Protein AF-A0A7Y2CNE9-F1 (afdb_monomer_lite)

Secondary structure (DSSP, 8-state):
----EEEEEEETTTEEEEEEE-TT--EEEEEEEETTEEEEEEGGGTEEEEEETT-GGGGGSSS-HHHHHHHHHT-GGGG----EEEE-TTSSEEEEEETTEEEEEETTT--EEEEEETTEEEEEEEEEEETTEEEEEEEEEEETTEEEEEE-------TT--GGGG---PPTTPEEE-HHHHHHHHHHHH--

pLDDT: mean 81.14, std 10.31, range [41.06, 94.88]

Radius of gyration: 17.44 Å; chains: 1; bounding box: 52×37×49 Å

Sequence (192 aa):
SEGCSASLTYARPGNVRVRARTAAFFTVFDLVAAEESAWLDVPREELTVVGDRADPVWSDLPVSPDPMLIALLADPWGGGAVGSVQFSAGTEEVTGQGDGWTVWLDRVTGTPLRYEAGDLRITWAEWADRWDIPWPHDIEVETPSGHLRVRLGRFTLDRSLRPDVFGFDPEEGRTIFTPSEAKSWWAERSGG

Structure (mmCIF, N/CA/C/O backbone):
data_AF-A0A7Y2CNE9-F1
#
_entry.id   AF-A0A7Y2CNE9-F1
#
loop_
_atom_site.group_PDB
_atom_site.id
_atom_site.type_symbol
_atom_site.label_atom_id
_atom_site.label_alt_id
_atom_site.label_comp_id
_atom_site.label_asym_id
_atom_site.label_entity_id
_atom_site.label_seq_id
_atom_site.pdbx_PDB_ins_code
_atom_site.Cartn_x
_atom_site.Cartn_y
_atom_site.Cartn_z
_atom_site.occupancy
_atom_site.B_iso_or_equiv
_atom_site.auth_seq_id
_atom_site.auth_comp_id
_atom_site.auth_asym_id
_atom_site.auth_atom_id
_atom_site.pdbx_PDB_model_num
ATOM 1 N N . SER A 1 1 ? 8.125 -17.544 12.575 1.00 46.91 1 SER A N 1
ATOM 2 C CA . SER A 1 1 ? 7.799 -16.218 12.027 1.00 46.91 1 SER A CA 1
ATOM 3 C C . SER A 1 1 ? 6.296 -16.148 11.879 1.00 46.91 1 SER A C 1
ATOM 5 O O . SER A 1 1 ? 5.717 -17.034 11.260 1.00 46.91 1 SER A O 1
ATOM 7 N N . GLU A 1 2 ? 5.649 -15.173 12.507 1.00 56.22 2 GLU A N 1
ATOM 8 C CA . GLU A 1 2 ? 4.209 -14.964 12.338 1.00 56.22 2 GLU A CA 1
ATOM 9 C C . GLU A 1 2 ? 3.994 -14.213 11.022 1.00 56.22 2 GLU A C 1
ATOM 11 O O . GLU A 1 2 ? 4.128 -13.000 10.947 1.00 56.22 2 GLU A O 1
ATOM 16 N N . GLY A 1 3 ? 3.787 -14.965 9.943 1.00 66.50 3 GLY A N 1
ATOM 17 C CA . GLY A 1 3 ? 3.389 -14.414 8.651 1.00 66.50 3 GLY A CA 1
ATOM 18 C C . GLY A 1 3 ? 1.873 -14.484 8.485 1.00 66.50 3 GLY A C 1
ATOM 19 O O . GLY A 1 3 ? 1.226 -15.390 9.014 1.00 66.50 3 GLY A O 1
ATOM 20 N N . CYS A 1 4 ? 1.306 -13.564 7.710 1.00 78.75 4 CYS A N 1
ATOM 21 C CA . CYS A 1 4 ? -0.061 -13.673 7.211 1.00 78.75 4 CYS A CA 1
ATOM 22 C C . CYS A 1 4 ? -0.050 -13.871 5.689 1.00 78.75 4 CYS A C 1
ATOM 24 O O . CYS A 1 4 ? 0.920 -13.547 5.005 1.00 78.75 4 CYS A O 1
ATOM 26 N N . SER A 1 5 ? -1.127 -14.444 5.159 1.00 83.50 5 SER A N 1
ATOM 27 C CA . SER A 1 5 ? -1.393 -14.460 3.719 1.00 83.50 5 SER A CA 1
ATOM 28 C C . SER A 1 5 ? -2.248 -13.251 3.368 1.00 83.50 5 SER A C 1
ATOM 30 O O . SER A 1 5 ? -3.173 -12.941 4.110 1.00 83.50 5 SER A O 1
ATOM 32 N N . ALA A 1 6 ? -1.984 -12.579 2.253 1.00 82.38 6 ALA A N 1
ATOM 33 C CA . ALA A 1 6 ? -2.805 -11.458 1.813 1.00 82.38 6 ALA A CA 1
ATOM 34 C C . ALA A 1 6 ? -3.275 -11.654 0.373 1.00 82.38 6 ALA A C 1
ATOM 36 O O . ALA A 1 6 ? -2.554 -12.205 -0.460 1.00 82.38 6 ALA A O 1
ATOM 37 N N . SER A 1 7 ? -4.491 -11.199 0.083 1.00 85.06 7 SER A N 1
ATOM 38 C CA . SER A 1 7 ? -4.967 -11.006 -1.284 1.00 85.06 7 SER A CA 1
ATOM 39 C C . SER A 1 7 ? -5.007 -9.519 -1.593 1.00 85.06 7 SER A C 1
ATOM 41 O O . SER A 1 7 ? -5.605 -8.759 -0.829 1.00 85.06 7 SER A O 1
ATOM 43 N N . LEU A 1 8 ? -4.425 -9.137 -2.725 1.00 83.06 8 LEU A N 1
ATOM 44 C CA . LEU A 1 8 ? -4.526 -7.796 -3.278 1.00 83.06 8 LEU A CA 1
ATOM 45 C C . LEU A 1 8 ? -5.435 -7.811 -4.503 1.00 83.06 8 LEU A C 1
ATOM 47 O O . LEU A 1 8 ? -5.281 -8.649 -5.389 1.00 83.06 8 LEU A O 1
ATOM 51 N N . THR A 1 9 ? -6.371 -6.872 -4.543 1.00 85.62 9 THR A N 1
ATOM 52 C CA . THR A 1 9 ? -7.189 -6.576 -5.720 1.00 85.62 9 THR A CA 1
ATOM 53 C C . THR A 1 9 ? -6.968 -5.124 -6.103 1.00 85.62 9 THR A C 1
ATOM 55 O O . THR A 1 9 ? -6.973 -4.258 -5.234 1.00 85.62 9 THR A O 1
ATOM 58 N N . TYR A 1 10 ? -6.778 -4.857 -7.392 1.00 80.19 10 TYR A N 1
ATOM 59 C CA . TYR A 1 10 ? -6.530 -3.515 -7.907 1.00 80.19 10 TYR A CA 1
ATOM 60 C C . TYR A 1 10 ? -7.359 -3.259 -9.163 1.00 80.19 10 TYR A C 1
ATOM 62 O O . TYR A 1 10 ? -7.432 -4.117 -10.045 1.00 80.19 10 TYR A O 1
ATOM 70 N N . ALA A 1 11 ? -7.953 -2.071 -9.252 1.00 80.25 11 ALA A N 1
ATOM 71 C CA . ALA A 1 11 ? -8.649 -1.589 -10.433 1.00 80.25 11 ALA A CA 1
ATOM 72 C C . ALA A 1 11 ? -8.298 -0.119 -10.698 1.00 80.25 11 ALA A C 1
ATOM 74 O O . ALA A 1 11 ? -8.321 0.725 -9.804 1.00 80.25 11 ALA A O 1
ATOM 75 N N . ARG A 1 12 ? -7.981 0.201 -11.956 1.00 74.38 12 ARG A N 1
ATOM 76 C CA . ARG A 1 12 ? -7.701 1.582 -12.367 1.00 74.38 12 ARG A CA 1
ATOM 77 C C . ARG A 1 12 ? -8.993 2.416 -12.476 1.00 74.38 12 ARG A C 1
ATOM 79 O O . ARG A 1 12 ? -10.000 1.859 -12.914 1.00 74.38 12 ARG A O 1
ATOM 86 N N . PRO A 1 13 ? -8.933 3.736 -12.205 1.00 69.62 13 PRO A N 1
ATOM 87 C CA . PRO A 1 13 ? -7.832 4.438 -11.541 1.00 69.62 13 PRO A CA 1
ATOM 88 C C . PRO A 1 13 ? -7.912 4.271 -10.012 1.00 69.62 13 PRO A C 1
ATOM 90 O O . PRO A 1 13 ? -8.955 4.481 -9.412 1.00 69.62 13 PRO A O 1
ATOM 93 N N . GLY A 1 14 ? -6.798 3.899 -9.376 1.00 71.75 14 GLY A N 1
ATOM 94 C CA . GLY A 1 14 ? -6.598 4.131 -7.939 1.00 71.75 14 GLY A CA 1
ATOM 95 C C . GLY A 1 14 ? -7.419 3.315 -6.931 1.00 71.75 14 GLY A C 1
ATOM 96 O O . GLY A 1 14 ? -7.295 3.614 -5.748 1.00 71.75 14 GLY A O 1
ATOM 97 N N . ASN A 1 15 ? -8.192 2.302 -7.336 1.00 80.56 15 ASN A N 1
ATOM 98 C CA . ASN A 1 15 ? -8.930 1.444 -6.404 1.00 80.56 15 ASN A CA 1
ATOM 99 C C . ASN A 1 15 ? -8.087 0.236 -5.992 1.00 80.56 15 ASN A C 1
ATOM 101 O O . ASN A 1 15 ? -7.647 -0.543 -6.842 1.00 80.56 15 ASN A O 1
ATOM 105 N N . VAL A 1 16 ? -7.888 0.044 -4.692 1.00 84.06 16 VAL A N 1
ATOM 106 C CA . VAL A 1 16 ? -7.163 -1.100 -4.132 1.00 84.06 16 VAL A CA 1
ATOM 107 C C . VAL A 1 16 ? -7.909 -1.695 -2.957 1.00 84.06 16 VAL A C 1
ATOM 109 O O . VAL A 1 16 ? -8.553 -0.996 -2.181 1.00 84.06 16 VAL A O 1
ATOM 112 N N . ARG A 1 17 ? -7.782 -3.009 -2.817 1.00 88.69 17 ARG A N 1
ATOM 113 C CA . ARG A 1 17 ? -8.173 -3.748 -1.630 1.00 88.69 17 ARG A CA 1
ATOM 114 C C . ARG A 1 17 ? -7.062 -4.698 -1.237 1.00 88.69 17 ARG A C 1
ATOM 116 O O . ARG A 1 17 ? -6.644 -5.521 -2.052 1.00 88.69 17 ARG A O 1
ATOM 123 N N . VAL A 1 18 ? -6.628 -4.623 0.011 1.00 86.81 18 VAL A N 1
ATOM 124 C CA . VAL A 1 18 ? -5.702 -5.566 0.625 1.00 86.81 18 VAL A CA 1
ATOM 125 C C . VAL A 1 18 ? -6.410 -6.248 1.776 1.00 86.81 18 VAL A C 1
ATOM 127 O O . VAL A 1 18 ? -6.735 -5.626 2.780 1.00 86.81 18 VAL A O 1
ATOM 130 N N . ARG A 1 19 ? -6.592 -7.559 1.655 1.00 88.88 19 ARG A N 1
ATOM 131 C CA . ARG A 1 19 ? -7.177 -8.374 2.715 1.00 88.88 19 ARG A CA 1
ATOM 132 C C . ARG A 1 19 ? -6.144 -9.356 3.231 1.00 88.88 19 ARG A C 1
ATOM 134 O O . ARG A 1 19 ? -5.781 -10.294 2.518 1.00 88.88 19 ARG A O 1
ATOM 141 N N . ALA A 1 20 ? -5.698 -9.153 4.465 1.00 85.81 20 ALA A N 1
ATOM 142 C CA . ALA A 1 20 ? -4.765 -10.038 5.146 1.00 85.81 20 ALA A CA 1
ATOM 143 C C . ALA A 1 20 ? -5.510 -11.071 5.994 1.00 85.81 20 ALA A C 1
ATOM 145 O O . ALA A 1 20 ? -6.505 -10.771 6.652 1.00 85.81 20 ALA A O 1
ATOM 146 N N . ARG A 1 21 ? -5.018 -12.307 5.993 1.00 85.75 21 ARG A N 1
ATOM 147 C CA . ARG A 1 21 ? -5.587 -13.455 6.695 1.00 85.75 21 ARG A CA 1
ATOM 148 C C . ARG A 1 21 ? -4.500 -14.276 7.372 1.00 85.75 21 ARG A C 1
ATOM 150 O O . ARG A 1 21 ? -3.435 -14.521 6.803 1.00 85.75 21 ARG A O 1
ATOM 157 N N . THR A 1 22 ? -4.800 -14.764 8.568 1.00 82.69 22 THR A N 1
ATOM 158 C CA . THR A 1 22 ? -3.976 -15.762 9.262 1.00 82.69 22 THR A CA 1
ATOM 159 C C . THR A 1 22 ? -3.966 -17.098 8.505 1.00 82.69 22 THR A C 1
ATOM 161 O O . THR A 1 22 ? -4.793 -17.333 7.622 1.00 82.69 22 THR A O 1
ATOM 164 N N . ALA A 1 23 ? -3.077 -18.018 8.892 1.00 75.56 23 ALA A N 1
ATOM 165 C CA . ALA A 1 23 ? -3.075 -19.389 8.369 1.00 75.56 23 ALA A CA 1
ATOM 166 C C . ALA A 1 23 ? -4.391 -20.148 8.643 1.00 75.56 23 ALA A C 1
ATOM 168 O O . ALA A 1 23 ? -4.747 -21.053 7.896 1.00 75.56 23 ALA A O 1
ATOM 169 N N . ALA A 1 24 ? -5.129 -19.754 9.686 1.00 77.88 24 ALA A N 1
ATOM 170 C CA . ALA A 1 24 ? -6.454 -20.277 10.012 1.00 77.88 24 ALA A CA 1
ATOM 171 C C . ALA A 1 24 ? -7.595 -19.509 9.307 1.00 77.88 24 ALA A C 1
ATOM 173 O O . ALA A 1 24 ? -8.752 -19.638 9.689 1.00 77.88 24 ALA A O 1
ATOM 174 N N . PHE A 1 25 ? -7.275 -18.711 8.282 1.00 74.31 25 PHE A N 1
ATOM 175 C CA . PHE A 1 25 ? -8.205 -17.942 7.446 1.00 74.31 25 PHE A CA 1
ATOM 176 C C . PHE A 1 25 ? -8.961 -16.796 8.133 1.00 74.31 25 PHE A C 1
ATOM 178 O O . PHE A 1 25 ? -9.756 -16.130 7.473 1.00 74.31 25 PHE A O 1
ATOM 185 N N . PHE A 1 26 ? -8.680 -16.494 9.404 1.00 79.56 26 PHE A N 1
ATOM 186 C CA . PHE A 1 26 ? -9.219 -15.295 10.055 1.00 79.56 26 PHE A CA 1
ATOM 187 C C . PHE A 1 26 ? -8.649 -14.033 9.415 1.00 79.56 26 PHE A C 1
ATOM 189 O O . PHE A 1 26 ? -7.426 -13.922 9.292 1.00 79.56 26 PHE A O 1
ATOM 196 N N . THR A 1 27 ? -9.520 -13.096 9.036 1.00 81.25 27 THR A N 1
ATOM 197 C CA . THR A 1 27 ? -9.119 -11.771 8.554 1.00 81.25 27 THR A CA 1
ATOM 198 C C . THR A 1 27 ? -8.390 -11.028 9.670 1.00 81.25 27 THR A C 1
ATOM 200 O O . THR A 1 27 ? -8.921 -10.860 10.764 1.00 81.25 27 THR A O 1
ATOM 203 N N . VAL A 1 28 ? -7.154 -10.623 9.389 1.00 84.31 28 VAL A N 1
ATOM 204 C CA . VAL A 1 28 ? -6.339 -9.787 10.279 1.00 84.31 28 VAL A CA 1
ATOM 205 C C . VAL A 1 28 ? -6.729 -8.330 10.080 1.00 84.31 28 VAL A C 1
ATOM 207 O O . VAL A 1 28 ? -7.010 -7.634 11.049 1.00 84.31 28 VAL A O 1
ATOM 210 N N . PHE A 1 29 ? -6.786 -7.907 8.817 1.00 87.25 29 PHE A N 1
ATOM 211 C CA . PHE A 1 29 ? -7.303 -6.611 8.412 1.00 87.25 29 PHE A CA 1
ATOM 212 C C . PHE A 1 29 ? -7.839 -6.659 6.977 1.00 87.25 29 PHE A C 1
ATOM 214 O O . PHE A 1 29 ? -7.463 -7.532 6.181 1.00 87.25 29 PHE A O 1
ATOM 221 N N . ASP A 1 30 ? -8.688 -5.694 6.651 1.00 89.81 30 ASP A N 1
ATOM 222 C CA . ASP A 1 30 ? -9.172 -5.419 5.303 1.00 89.81 30 ASP A CA 1
ATOM 223 C C . ASP A 1 30 ? -9.029 -3.919 5.040 1.00 89.81 30 ASP A C 1
ATOM 225 O O . ASP A 1 30 ? -9.697 -3.104 5.667 1.00 89.81 30 ASP A O 1
ATOM 229 N N . LEU A 1 31 ? -8.088 -3.567 4.171 1.00 89.25 31 LEU A N 1
ATOM 230 C CA . LEU A 1 31 ? -7.799 -2.198 3.774 1.00 89.25 31 LEU A CA 1
ATOM 231 C C . LEU A 1 31 ? -8.353 -1.976 2.377 1.00 89.25 31 LEU A C 1
ATOM 233 O O . LEU A 1 31 ? -7.990 -2.698 1.449 1.00 89.25 31 LEU A O 1
ATOM 237 N N . VAL A 1 32 ? -9.163 -0.946 2.203 1.00 89.81 32 VAL A N 1
ATOM 238 C CA . VAL A 1 32 ? -9.621 -0.493 0.894 1.00 89.81 32 VAL A CA 1
ATOM 239 C C . VAL A 1 32 ? -9.289 0.977 0.746 1.00 89.81 32 VAL A C 1
ATOM 241 O O . VAL A 1 32 ? -9.549 1.766 1.646 1.00 89.81 32 VAL A O 1
ATOM 244 N N . ALA A 1 33 ? -8.746 1.345 -0.407 1.00 86.19 33 ALA A N 1
ATOM 245 C CA . ALA A 1 33 ? -8.659 2.735 -0.825 1.00 86.19 33 ALA A CA 1
ATOM 246 C C . ALA A 1 33 ? -9.335 2.867 -2.189 1.00 86.19 33 ALA A C 1
ATOM 248 O O . ALA A 1 33 ? -9.011 2.128 -3.120 1.00 86.19 33 ALA A O 1
ATOM 249 N N . ALA A 1 34 ? -10.300 3.775 -2.277 1.00 84.31 34 ALA A N 1
ATOM 250 C CA . ALA A 1 34 ? -11.121 4.020 -3.447 1.00 84.31 34 ALA A CA 1
ATOM 251 C C . ALA A 1 34 ? -11.259 5.526 -3.672 1.00 84.31 34 ALA A C 1
ATOM 253 O O . ALA A 1 34 ? -11.814 6.210 -2.817 1.00 84.31 34 ALA A O 1
ATOM 254 N N . GLU A 1 35 ? -10.750 6.011 -4.809 1.00 80.69 35 GLU A N 1
ATOM 255 C CA . GLU A 1 35 ? -10.668 7.429 -5.210 1.00 80.69 35 GLU A CA 1
ATOM 256 C C . GLU A 1 35 ? -10.360 8.384 -4.038 1.00 80.69 35 GLU A C 1
ATOM 258 O O . GLU A 1 35 ? -9.192 8.545 -3.690 1.00 80.69 35 GLU A O 1
ATOM 263 N N . GLU A 1 36 ? -11.387 8.951 -3.405 1.00 84.12 36 GLU A N 1
ATOM 264 C CA . GLU A 1 36 ? -11.292 9.966 -2.341 1.00 84.12 36 GLU A CA 1
ATOM 265 C C . GLU A 1 36 ? -11.358 9.396 -0.912 1.00 84.12 36 GLU A C 1
ATOM 267 O O . GLU A 1 36 ? -11.268 10.121 0.074 1.00 84.12 36 GLU A O 1
ATOM 272 N N . SER A 1 37 ? -11.565 8.091 -0.760 1.00 88.56 37 SER A N 1
ATOM 273 C CA . SER A 1 37 ? -11.846 7.463 0.531 1.00 88.56 37 SER A CA 1
ATOM 274 C C . SER A 1 37 ? -10.949 6.267 0.795 1.00 88.56 37 SER A C 1
ATOM 276 O O . SER A 1 37 ? -10.572 5.526 -0.114 1.00 88.56 37 SER A O 1
ATOM 278 N N . ALA A 1 38 ? -10.631 6.055 2.063 1.00 90.06 38 ALA A N 1
ATOM 279 C CA . ALA A 1 38 ? -9.996 4.840 2.525 1.00 90.06 38 ALA A CA 1
ATOM 280 C C . ALA A 1 38 ? -10.700 4.324 3.775 1.00 90.06 38 ALA A C 1
ATOM 282 O O . ALA A 1 38 ? -11.219 5.089 4.594 1.00 90.06 38 ALA A O 1
ATOM 283 N N . TRP A 1 39 ? -10.710 3.006 3.920 1.00 91.94 39 TRP A N 1
ATOM 284 C CA . TRP A 1 39 ? -11.136 2.366 5.145 1.00 91.94 39 TRP A CA 1
ATOM 285 C C . TRP A 1 39 ? -10.260 1.169 5.486 1.00 91.94 39 TRP A C 1
ATOM 287 O O . TRP A 1 39 ? -9.785 0.450 4.608 1.00 91.94 39 TRP A O 1
ATOM 297 N N . LEU A 1 40 ? -10.053 0.968 6.782 1.00 90.94 40 LEU A N 1
ATOM 298 C CA . LEU A 1 40 ? -9.281 -0.120 7.361 1.00 90.94 40 LEU A CA 1
ATOM 299 C C . LEU A 1 40 ? -10.139 -0.798 8.423 1.00 90.94 40 LEU A C 1
ATOM 301 O O . LEU A 1 40 ? -10.377 -0.232 9.486 1.00 90.94 40 LEU A O 1
ATOM 305 N N . ASP A 1 41 ? -10.585 -2.013 8.147 1.00 91.25 41 ASP A N 1
ATOM 306 C CA . ASP A 1 41 ? -11.255 -2.846 9.137 1.00 91.25 41 ASP A CA 1
ATOM 307 C C . ASP A 1 41 ? -10.242 -3.749 9.839 1.00 91.25 41 ASP A C 1
ATOM 309 O O . ASP A 1 41 ? -9.423 -4.403 9.185 1.00 91.25 41 ASP A O 1
ATOM 313 N N . VAL A 1 42 ? -10.303 -3.793 11.171 1.00 89.44 42 VAL A N 1
ATOM 314 C CA . VAL A 1 42 ? -9.447 -4.640 12.010 1.00 89.44 42 VAL A CA 1
ATOM 315 C C . VAL A 1 42 ? -10.350 -5.515 12.881 1.00 89.44 42 VAL A C 1
ATOM 317 O O . VAL A 1 42 ? -10.623 -5.178 14.039 1.00 89.44 42 VAL A O 1
ATOM 320 N N . PRO A 1 43 ? -10.816 -6.670 12.359 1.00 88.00 43 PRO A N 1
ATOM 321 C CA . PRO A 1 43 ? -11.858 -7.463 13.002 1.00 88.00 43 PRO A CA 1
ATOM 322 C C . PRO A 1 43 ? -11.573 -7.854 14.450 1.00 88.00 43 PRO A C 1
ATOM 324 O O . PRO A 1 43 ? -12.482 -7.904 15.277 1.00 88.00 43 PRO A O 1
ATOM 327 N N . ARG A 1 44 ? -10.306 -8.142 14.759 1.00 85.81 44 ARG A N 1
ATOM 328 C CA . ARG A 1 44 ? -9.869 -8.573 16.091 1.00 85.81 44 ARG A CA 1
ATOM 329 C C . ARG A 1 44 ? -9.997 -7.476 17.149 1.00 85.81 44 ARG A C 1
ATOM 331 O O . ARG A 1 44 ? -10.175 -7.796 18.317 1.00 85.81 44 ARG A O 1
ATOM 338 N N . GLU A 1 45 ? -9.899 -6.218 16.737 1.00 88.06 45 GLU A N 1
ATOM 339 C CA . GLU A 1 45 ? -9.967 -5.059 17.628 1.00 88.06 45 GLU A CA 1
ATOM 340 C C . GLU A 1 45 ? -11.363 -4.423 17.655 1.00 88.06 45 GLU A C 1
ATOM 342 O O . GLU A 1 45 ? -11.552 -3.392 18.293 1.00 88.06 45 GLU A O 1
ATOM 347 N N . GLU A 1 46 ? -12.340 -5.024 16.964 1.00 90.75 46 GLU A N 1
ATOM 348 C CA . GLU A 1 46 ? -13.718 -4.521 16.897 1.00 90.75 46 GLU A CA 1
ATOM 349 C C . GLU A 1 46 ? -13.833 -3.081 16.376 1.00 90.75 46 GLU A C 1
ATOM 351 O O . GLU A 1 46 ? -14.783 -2.366 16.696 1.00 90.75 46 GLU A O 1
ATOM 356 N N . LEU A 1 47 ? -12.890 -2.677 15.517 1.00 91.94 47 LEU A N 1
ATOM 357 C CA . LEU A 1 47 ? -12.820 -1.322 14.982 1.00 91.94 47 LEU A CA 1
ATOM 358 C C . LEU A 1 47 ? -12.697 -1.277 13.464 1.00 91.94 47 LEU A C 1
ATOM 360 O O . LEU A 1 47 ? -12.108 -2.154 12.830 1.00 91.94 47 LEU A O 1
ATOM 364 N N . THR A 1 48 ? -13.186 -0.169 12.925 1.00 93.56 48 THR A N 1
ATOM 365 C CA . THR A 1 48 ? -13.053 0.219 11.531 1.00 93.56 48 THR A CA 1
ATOM 366 C C . THR A 1 48 ? -12.608 1.678 11.480 1.00 93.56 48 THR A C 1
ATOM 368 O O . THR A 1 48 ? -13.229 2.545 12.089 1.00 93.56 48 THR A O 1
ATOM 371 N N . VAL A 1 49 ? -11.544 1.968 10.741 1.00 92.75 49 VAL A N 1
ATOM 372 C CA . VAL A 1 49 ? -11.088 3.334 10.470 1.00 92.75 49 VAL A CA 1
ATOM 373 C C . VAL A 1 49 ? -11.626 3.758 9.114 1.00 92.75 49 VAL A C 1
ATOM 375 O O . VAL A 1 49 ? -11.474 3.009 8.154 1.00 92.75 49 VAL A O 1
ATOM 378 N N . VAL A 1 50 ? -12.238 4.935 9.016 1.00 93.50 50 VAL A N 1
ATOM 379 C CA . VAL A 1 50 ? -12.762 5.490 7.760 1.00 93.50 50 VAL A CA 1
ATOM 380 C C . VAL A 1 50 ? -12.334 6.945 7.648 1.00 93.50 50 VAL A C 1
ATOM 382 O O . VAL A 1 50 ? -12.485 7.713 8.597 1.00 93.50 50 VAL A O 1
ATOM 385 N N . GLY A 1 51 ? -11.821 7.343 6.488 1.00 92.12 51 GLY A N 1
ATOM 386 C CA . GLY A 1 51 ? -11.384 8.715 6.269 1.00 92.12 51 GLY A CA 1
ATOM 387 C C . GLY A 1 51 ? -11.162 9.059 4.806 1.00 92.12 51 GLY A C 1
ATOM 388 O O . GLY A 1 51 ? -11.275 8.209 3.919 1.00 92.12 51 GLY A O 1
ATOM 389 N N . ASP A 1 52 ? -10.833 10.327 4.581 1.00 89.88 52 ASP A N 1
ATOM 390 C CA . ASP A 1 52 ? -10.288 10.794 3.310 1.00 89.88 52 ASP A CA 1
ATOM 391 C C . ASP A 1 52 ? -8.984 10.040 3.037 1.00 89.88 52 ASP A C 1
ATOM 393 O O . ASP A 1 52 ? -8.156 9.875 3.939 1.00 89.88 52 ASP A O 1
ATOM 397 N N . ARG A 1 53 ? -8.808 9.542 1.814 1.00 83.75 53 ARG A N 1
ATOM 398 C CA . ARG A 1 53 ? -7.582 8.840 1.430 1.00 83.75 53 ARG A CA 1
ATOM 399 C C . ARG A 1 53 ? -6.347 9.738 1.560 1.00 83.75 53 ARG A C 1
ATOM 401 O O . ARG A 1 53 ? -5.290 9.245 1.936 1.00 83.75 53 ARG A O 1
ATOM 408 N N . ALA A 1 54 ? -6.481 11.026 1.257 1.00 82.50 54 ALA A N 1
ATOM 409 C CA . ALA A 1 54 ? -5.398 11.999 1.301 1.00 82.50 54 ALA A CA 1
ATOM 410 C C . ALA A 1 54 ? -5.059 12.472 2.726 1.00 82.50 54 ALA A C 1
ATOM 412 O O . ALA A 1 54 ? -4.171 13.311 2.889 1.00 82.50 54 ALA A O 1
ATOM 413 N N . ASP A 1 55 ? -5.747 11.969 3.761 1.00 86.00 55 ASP A N 1
ATOM 414 C CA . ASP A 1 55 ? -5.432 12.303 5.149 1.00 86.00 55 ASP A CA 1
ATOM 415 C C . ASP A 1 55 ? -4.009 11.814 5.501 1.00 86.00 55 ASP A C 1
ATOM 417 O O . ASP A 1 55 ? -3.753 10.605 5.519 1.00 86.00 55 ASP A O 1
ATOM 421 N N . PRO A 1 56 ? -3.060 12.716 5.817 1.00 81.19 56 PRO A N 1
ATOM 422 C CA . PRO A 1 56 ? -1.685 12.324 6.111 1.00 81.19 56 PRO A CA 1
ATOM 423 C C . PRO A 1 56 ? -1.581 11.414 7.341 1.00 81.19 56 PRO A C 1
ATOM 425 O O . PRO A 1 56 ? -0.600 10.693 7.481 1.00 81.19 56 PRO A O 1
ATOM 428 N N . VAL A 1 57 ? -2.585 11.386 8.223 1.00 86.06 57 VAL A N 1
ATOM 429 C CA . VAL A 1 57 ? -2.576 10.535 9.419 1.00 86.06 57 VAL A CA 1
ATOM 430 C C . VAL A 1 57 ? -2.575 9.043 9.068 1.00 86.06 57 VAL A C 1
ATOM 432 O O . VAL A 1 57 ? -2.118 8.232 9.874 1.00 86.06 57 VAL A O 1
ATOM 435 N N . TRP A 1 58 ? -2.987 8.657 7.856 1.00 83.06 58 TRP A N 1
ATOM 436 C CA . TRP A 1 58 ? -2.862 7.275 7.387 1.00 83.06 58 TRP A CA 1
ATOM 437 C C . TRP A 1 58 ? -1.425 6.744 7.447 1.00 83.06 58 TRP A C 1
ATOM 439 O O . TRP A 1 58 ? -1.250 5.538 7.619 1.00 83.06 58 TRP A O 1
ATOM 449 N N . SER A 1 59 ? -0.395 7.588 7.305 1.00 77.19 59 SER A N 1
ATOM 450 C CA . SER A 1 59 ? 1.009 7.150 7.408 1.00 77.19 59 SER A CA 1
ATOM 451 C C . SER A 1 59 ? 1.431 6.798 8.834 1.00 77.19 59 SER A C 1
ATOM 453 O O . SER A 1 59 ? 2.404 6.072 9.024 1.00 77.19 59 SER A O 1
ATOM 455 N N . ASP A 1 60 ? 0.696 7.296 9.828 1.00 79.62 60 ASP A N 1
ATOM 456 C CA . ASP A 1 60 ? 0.960 7.048 11.245 1.00 79.62 60 ASP A CA 1
ATOM 457 C C . ASP A 1 60 ? 0.266 5.776 11.755 1.00 79.62 60 ASP A C 1
ATOM 459 O O . ASP A 1 60 ? 0.519 5.340 12.880 1.00 79.62 60 ASP A O 1
ATOM 463 N N . LEU A 1 61 ? -0.625 5.183 10.953 1.00 80.25 61 LEU A N 1
ATOM 464 C CA . LEU A 1 61 ? -1.312 3.946 11.305 1.00 80.25 61 LEU A CA 1
ATOM 465 C C . LEU A 1 61 ? -0.424 2.722 11.007 1.00 80.25 61 LEU A C 1
ATOM 467 O O . LEU A 1 61 ? 0.404 2.762 10.096 1.00 80.25 61 LEU A O 1
ATOM 471 N N . PRO A 1 62 ? -0.614 1.589 11.715 1.00 72.06 62 PRO A N 1
ATOM 472 C CA . PRO A 1 62 ? 0.162 0.367 11.470 1.00 72.06 62 PRO A CA 1
ATOM 473 C C . PRO A 1 62 ? 0.028 -0.194 10.045 1.00 72.06 62 PRO A C 1
ATOM 475 O O . PRO A 1 62 ? 0.894 -0.934 9.583 1.00 72.06 62 PRO A O 1
ATOM 478 N N . VAL A 1 63 ? -1.070 0.133 9.358 1.00 70.31 63 VAL A N 1
ATOM 479 C CA . VAL A 1 63 ? -1.341 -0.251 7.971 1.00 70.31 63 VAL A CA 1
ATOM 480 C C . VAL A 1 63 ? -1.777 0.999 7.210 1.00 70.31 63 VAL A C 1
ATOM 482 O O . VAL A 1 63 ? -2.819 1.574 7.520 1.00 70.31 63 VAL A O 1
ATOM 485 N N . SER A 1 64 ? -0.984 1.405 6.216 1.00 69.69 64 SER A N 1
ATOM 486 C CA . SER A 1 64 ? -1.206 2.620 5.424 1.00 69.69 64 SER A CA 1
ATOM 487 C C . SER A 1 64 ? -1.448 2.288 3.940 1.00 69.69 64 SER A C 1
ATOM 489 O O . SER A 1 64 ? -0.668 1.524 3.364 1.00 69.69 64 SER A O 1
ATOM 491 N N . PRO A 1 65 ? -2.496 2.835 3.294 1.00 67.56 65 PRO A N 1
ATOM 492 C CA . PRO A 1 65 ? -2.865 2.504 1.917 1.00 67.56 65 PRO A CA 1
ATOM 493 C C . PRO A 1 65 ? -1.840 2.943 0.872 1.00 67.56 65 PRO A C 1
ATOM 495 O O . PRO A 1 65 ? -1.551 2.168 -0.039 1.00 67.56 65 PRO A O 1
ATOM 498 N N . ASP A 1 66 ? -1.258 4.136 0.991 1.00 69.38 66 ASP A N 1
ATOM 499 C CA . ASP A 1 66 ? -0.383 4.680 -0.055 1.00 69.38 66 ASP A CA 1
ATOM 500 C C . ASP A 1 66 ? 0.986 3.979 -0.146 1.00 69.38 66 ASP A C 1
ATOM 502 O O . ASP A 1 66 ? 1.360 3.580 -1.253 1.00 69.38 66 ASP A O 1
ATOM 506 N N . PRO A 1 67 ? 1.714 3.699 0.957 1.00 71.50 67 PRO A N 1
ATOM 507 C CA . PRO A 1 67 ? 2.913 2.863 0.902 1.00 71.50 67 PRO A CA 1
ATOM 508 C C . PRO A 1 67 ? 2.631 1.478 0.317 1.00 71.50 67 PRO A C 1
ATOM 510 O O . PRO A 1 67 ? 3.417 0.978 -0.485 1.00 71.50 67 PRO A O 1
ATOM 513 N N . MET A 1 68 ? 1.488 0.872 0.665 1.00 71.06 68 MET A N 1
ATOM 514 C CA . MET A 1 68 ? 1.081 -0.416 0.101 1.00 71.06 68 MET A CA 1
ATOM 515 C C . MET A 1 68 ? 0.767 -0.315 -1.393 1.00 71.06 68 MET A C 1
ATOM 517 O O . MET A 1 68 ? 1.120 -1.217 -2.142 1.00 71.06 68 MET A O 1
ATOM 521 N N . LEU A 1 69 ? 0.150 0.770 -1.853 1.00 70.00 69 LEU A N 1
ATOM 522 C CA . LEU A 1 69 ? -0.123 1.005 -3.269 1.00 70.00 69 LEU A CA 1
ATOM 523 C C . LEU A 1 69 ? 1.150 1.179 -4.087 1.00 70.00 69 LEU A C 1
ATOM 525 O O . LEU A 1 69 ? 1.310 0.494 -5.096 1.00 70.00 69 LEU A O 1
ATOM 529 N N . ILE A 1 70 ? 2.059 2.047 -3.637 1.00 68.00 70 ILE A N 1
ATOM 530 C CA . ILE A 1 70 ? 3.348 2.268 -4.303 1.00 68.00 70 ILE A CA 1
ATOM 531 C C . ILE A 1 70 ? 4.104 0.939 -4.367 1.00 68.00 70 ILE A C 1
ATOM 533 O O . ILE A 1 70 ? 4.508 0.505 -5.447 1.00 68.00 70 ILE A O 1
ATOM 537 N N . ALA A 1 71 ? 4.212 0.247 -3.228 1.00 71.69 71 ALA A N 1
ATOM 538 C CA . ALA A 1 71 ? 4.879 -1.042 -3.116 1.00 71.69 71 ALA A CA 1
ATOM 539 C C . ALA A 1 71 ? 4.273 -2.099 -4.046 1.00 71.69 71 ALA A C 1
ATOM 541 O O . ALA A 1 71 ? 4.988 -2.736 -4.815 1.00 71.69 71 ALA A O 1
ATOM 542 N N . LEU A 1 72 ? 2.958 -2.295 -4.008 1.00 70.50 72 LEU A N 1
ATOM 543 C CA . LEU A 1 72 ? 2.322 -3.452 -4.636 1.00 70.50 72 LEU A CA 1
ATOM 544 C C . LEU A 1 72 ? 2.027 -3.259 -6.121 1.00 70.50 72 LEU A C 1
ATOM 546 O O . LEU A 1 72 ? 1.951 -4.246 -6.851 1.00 70.50 72 LEU A O 1
ATOM 550 N N . LEU A 1 73 ? 1.868 -2.017 -6.577 1.00 69.06 73 LEU A N 1
ATOM 551 C CA . LEU A 1 73 ? 1.749 -1.718 -8.003 1.00 69.06 73 LEU A CA 1
ATOM 552 C C . LEU A 1 73 ? 3.107 -1.585 -8.682 1.00 69.06 73 LEU A C 1
ATOM 554 O O . LEU A 1 73 ? 3.151 -1.546 -9.910 1.00 69.06 73 LEU A O 1
ATOM 558 N N . ALA A 1 74 ? 4.180 -1.485 -7.888 1.00 64.38 74 ALA A N 1
ATOM 559 C CA . ALA A 1 74 ? 5.495 -1.064 -8.351 1.00 64.38 74 ALA A CA 1
ATOM 560 C C . ALA A 1 74 ? 5.394 0.152 -9.288 1.00 64.38 74 ALA A C 1
ATOM 562 O O . ALA A 1 74 ? 6.087 0.257 -10.299 1.00 64.38 74 ALA A O 1
ATOM 563 N N . ASP A 1 75 ? 4.462 1.046 -8.956 1.00 68.25 75 ASP A N 1
ATOM 564 C CA . ASP A 1 75 ? 4.187 2.269 -9.686 1.00 68.25 75 ASP A CA 1
ATOM 565 C C . ASP A 1 75 ? 4.701 3.420 -8.821 1.00 68.25 75 ASP A C 1
ATOM 567 O O . ASP A 1 75 ? 3.948 3.973 -8.012 1.00 68.25 75 ASP A O 1
ATOM 571 N N . PRO A 1 76 ? 5.999 3.758 -8.925 1.00 55.41 76 PRO A N 1
ATOM 572 C CA . PRO A 1 76 ? 6.598 4.815 -8.114 1.00 55.41 76 PRO A CA 1
ATOM 573 C C . PRO A 1 76 ? 5.966 6.184 -8.396 1.00 55.41 76 PRO A C 1
ATOM 575 O O . PRO A 1 76 ? 6.102 7.104 -7.595 1.00 55.41 76 PRO A O 1
ATOM 578 N N . TRP A 1 77 ? 5.240 6.312 -9.511 1.00 58.62 77 TRP A N 1
ATOM 579 C CA . TRP A 1 77 ? 4.523 7.517 -9.920 1.00 58.62 77 TRP A CA 1
ATOM 580 C C . TRP A 1 77 ? 3.126 7.615 -9.310 1.00 58.62 77 TRP A C 1
ATOM 582 O O . TRP A 1 77 ? 2.504 8.675 -9.373 1.00 58.62 77 TRP A O 1
ATOM 592 N N . GLY A 1 78 ? 2.645 6.552 -8.657 1.00 54.44 78 GLY A N 1
ATOM 593 C CA . GLY A 1 78 ? 1.431 6.595 -7.844 1.00 54.44 78 GLY A CA 1
ATOM 594 C C . GLY A 1 78 ? 1.498 7.627 -6.709 1.00 54.44 78 GLY A C 1
ATOM 595 O O . GLY A 1 78 ? 0.451 8.026 -6.210 1.00 54.44 78 GLY A O 1
ATOM 596 N N . GLY A 1 79 ? 2.705 8.085 -6.343 1.00 51.44 79 GLY A N 1
ATOM 597 C CA . GLY A 1 79 ? 2.952 9.151 -5.365 1.00 51.44 79 GLY A CA 1
ATOM 598 C C . GLY A 1 79 ? 2.998 10.582 -5.926 1.00 51.44 79 GLY A C 1
ATOM 599 O O . GLY A 1 79 ? 3.141 11.517 -5.143 1.00 51.44 79 GLY A O 1
ATOM 600 N N . GLY A 1 80 ? 2.889 10.795 -7.247 1.00 56.91 80 GLY A N 1
ATOM 601 C CA . GLY A 1 80 ? 2.849 12.139 -7.843 1.00 56.91 80 GLY A CA 1
ATOM 602 C C . GLY A 1 80 ? 3.635 12.313 -9.149 1.00 56.91 80 GLY A C 1
ATOM 603 O O . GLY A 1 80 ? 4.201 11.377 -9.709 1.00 56.91 80 GLY A O 1
ATOM 604 N N . ALA A 1 81 ? 3.651 13.549 -9.661 1.00 57.59 81 ALA A N 1
ATOM 605 C CA . ALA A 1 81 ? 4.287 13.893 -10.935 1.00 57.59 81 ALA A CA 1
ATOM 606 C C . ALA A 1 81 ? 5.828 13.912 -10.859 1.00 57.59 81 ALA A C 1
ATOM 608 O O . ALA A 1 81 ? 6.416 14.297 -9.849 1.00 57.59 81 ALA A O 1
ATOM 609 N N . VAL A 1 82 ? 6.483 13.547 -11.968 1.00 62.62 82 VAL A N 1
ATOM 610 C CA . VAL A 1 82 ? 7.950 13.544 -12.106 1.00 62.62 82 VAL A CA 1
ATOM 611 C C . VAL A 1 82 ? 8.478 14.975 -12.190 1.00 62.62 82 VAL A C 1
ATOM 613 O O . VAL A 1 82 ? 8.142 15.695 -13.130 1.00 62.62 82 VAL A O 1
ATOM 616 N N . GLY A 1 83 ? 9.343 15.377 -11.257 1.00 57.09 83 GLY A N 1
ATOM 617 C CA . GLY A 1 83 ? 10.041 16.664 -11.312 1.00 57.09 83 GLY A CA 1
ATOM 618 C C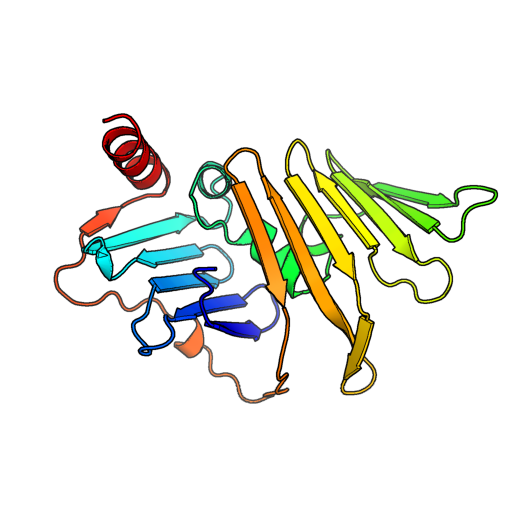 . GLY A 1 83 ? 11.281 16.620 -12.209 1.00 57.09 83 GLY A C 1
ATOM 619 O O . GLY A 1 83 ? 11.525 17.539 -12.989 1.00 57.09 83 GLY A O 1
ATOM 620 N N . SER A 1 84 ? 12.067 15.540 -12.133 1.00 72.38 84 SER A N 1
ATOM 621 C CA . SER A 1 84 ? 13.221 15.323 -13.017 1.00 72.38 84 SER A CA 1
ATOM 622 C C . SER A 1 84 ? 13.643 13.852 -13.105 1.00 72.38 84 SER A C 1
ATOM 624 O O . SER A 1 84 ? 13.309 13.044 -12.239 1.00 72.38 84 SER A O 1
ATOM 626 N N . VAL A 1 85 ? 14.390 13.513 -14.161 1.00 74.00 85 VAL A N 1
ATOM 627 C CA . VAL A 1 85 ? 15.035 12.204 -14.359 1.00 74.00 85 VAL A CA 1
ATOM 628 C C . VAL A 1 85 ? 16.524 12.431 -14.596 1.00 74.00 85 VAL A C 1
ATOM 630 O O . VAL A 1 85 ? 16.899 13.245 -15.443 1.00 74.00 85 VAL A O 1
ATOM 633 N N . GLN A 1 86 ? 17.371 11.720 -13.857 1.00 76.88 86 GLN A N 1
ATOM 634 C CA . GLN A 1 86 ? 18.824 11.802 -13.951 1.00 76.88 86 GLN A CA 1
ATOM 635 C C . GLN A 1 86 ? 19.427 10.433 -14.272 1.00 76.88 86 GLN A C 1
ATOM 637 O O . GLN A 1 86 ? 18.992 9.390 -13.786 1.00 76.88 86 GLN A O 1
ATOM 642 N N . PHE A 1 87 ? 20.469 10.449 -15.102 1.00 69.19 87 PHE A N 1
ATOM 643 C CA . PHE A 1 87 ? 21.265 9.270 -15.417 1.00 69.19 87 PHE A CA 1
ATOM 644 C C . PHE A 1 87 ? 22.555 9.325 -14.611 1.00 69.19 87 PHE A C 1
ATOM 646 O O . PHE A 1 87 ? 23.383 10.217 -14.812 1.00 69.19 87 PHE A O 1
ATOM 653 N N . SER A 1 88 ? 22.744 8.361 -13.722 1.00 64.25 88 SER A N 1
ATOM 654 C CA . SER A 1 88 ? 23.975 8.243 -12.954 1.00 64.25 88 SER A CA 1
ATOM 655 C C . SER A 1 88 ? 25.082 7.678 -13.851 1.00 64.25 88 SER A C 1
ATOM 657 O O . SER A 1 88 ? 24.994 6.570 -14.385 1.00 64.25 88 SER A O 1
ATOM 659 N N . ALA A 1 89 ? 26.127 8.472 -14.092 1.00 56.09 89 ALA A N 1
ATOM 660 C CA . ALA A 1 89 ? 27.249 8.053 -14.923 1.00 56.09 89 ALA A CA 1
ATOM 661 C C . ALA A 1 89 ? 28.031 6.928 -14.222 1.00 56.09 89 ALA A C 1
ATOM 663 O O . ALA A 1 89 ? 28.633 7.148 -13.175 1.00 56.09 89 ALA A O 1
ATOM 664 N N . GLY A 1 90 ? 28.040 5.733 -14.818 1.00 62.03 90 GLY A N 1
ATOM 665 C CA . GLY A 1 90 ? 28.805 4.584 -14.318 1.00 62.03 90 GLY A CA 1
ATOM 666 C C . GLY A 1 90 ? 28.028 3.596 -13.444 1.00 62.03 90 GLY A C 1
ATOM 667 O O . GLY A 1 90 ? 28.631 2.637 -12.975 1.00 62.03 90 GLY A O 1
ATOM 668 N N . THR A 1 91 ? 26.718 3.778 -13.262 1.00 67.94 91 THR A N 1
ATOM 669 C CA . THR A 1 91 ? 25.840 2.794 -12.606 1.00 67.94 91 THR A CA 1
ATOM 670 C C . THR A 1 91 ? 24.793 2.259 -13.586 1.00 67.94 91 THR A C 1
ATOM 672 O O . THR A 1 91 ? 24.428 2.923 -14.562 1.00 67.94 91 THR A O 1
ATOM 675 N N . GLU A 1 92 ? 24.287 1.052 -13.328 1.00 77.19 92 GLU A N 1
ATOM 676 C CA . GLU A 1 92 ? 23.152 0.453 -14.055 1.00 77.19 92 GLU A CA 1
ATOM 677 C C . GLU A 1 92 ? 21.796 0.970 -13.537 1.00 77.19 92 GLU A C 1
ATOM 679 O O . GLU A 1 92 ? 20.767 0.332 -13.716 1.00 77.19 92 GLU A O 1
ATOM 684 N N . GLU A 1 93 ? 21.782 2.160 -12.929 1.00 82.62 93 GLU A N 1
ATOM 685 C CA . GLU A 1 93 ? 20.609 2.761 -12.291 1.00 82.62 93 GLU A CA 1
ATOM 686 C C . GLU A 1 93 ? 20.269 4.126 -12.900 1.00 82.62 93 GLU A C 1
ATOM 688 O O . GLU A 1 93 ? 21.154 4.928 -13.225 1.00 82.62 93 GLU A O 1
ATOM 693 N N . VAL A 1 94 ? 18.972 4.403 -13.009 1.00 77.81 94 VAL A N 1
ATOM 694 C CA . VAL A 1 94 ? 18.393 5.705 -13.359 1.00 77.81 94 VAL A CA 1
ATOM 695 C C . VAL A 1 94 ? 17.638 6.232 -12.147 1.00 77.81 94 VAL A C 1
ATOM 697 O O . VAL A 1 94 ? 16.931 5.471 -11.494 1.00 77.81 94 VAL A O 1
ATOM 700 N N . THR A 1 95 ? 17.755 7.524 -11.847 1.00 85.06 95 THR A N 1
ATOM 701 C CA . THR A 1 95 ? 17.023 8.138 -10.734 1.00 85.06 95 THR A CA 1
ATOM 702 C C . THR A 1 95 ? 15.918 9.060 -11.235 1.00 85.06 95 THR A C 1
ATOM 704 O O . THR A 1 95 ? 16.133 9.906 -12.101 1.00 85.06 95 THR A O 1
ATOM 707 N N . GLY A 1 96 ? 14.714 8.896 -10.694 1.00 82.50 96 GLY A N 1
ATOM 708 C CA . GLY A 1 96 ? 13.610 9.845 -10.830 1.00 82.50 96 GLY A CA 1
ATOM 709 C C . GLY A 1 96 ? 13.402 10.586 -9.514 1.00 82.50 96 GLY A C 1
ATOM 710 O O . GLY A 1 96 ? 13.555 9.996 -8.447 1.00 82.50 96 GLY A O 1
ATOM 711 N N . GLN A 1 97 ? 13.072 11.873 -9.573 1.00 82.69 97 GLN A N 1
ATOM 712 C CA . GLN A 1 97 ? 12.845 12.696 -8.382 1.00 82.69 97 GLN A CA 1
ATOM 713 C C . GLN A 1 97 ? 11.592 13.555 -8.538 1.00 82.69 97 GLN A C 1
ATOM 715 O O . GLN A 1 97 ? 11.303 14.049 -9.633 1.00 82.69 97 GLN A O 1
ATOM 720 N N . GLY A 1 98 ? 10.889 13.771 -7.431 1.00 79.94 98 GLY A N 1
ATOM 721 C CA . GLY A 1 98 ? 9.799 14.738 -7.301 1.00 79.94 98 GLY A CA 1
ATOM 722 C C . GLY A 1 98 ? 9.848 15.434 -5.944 1.00 79.94 98 GLY A C 1
ATOM 723 O O . GLY A 1 98 ? 10.877 15.407 -5.267 1.00 79.94 98 GLY A O 1
ATOM 724 N N . ASP A 1 99 ? 8.750 16.076 -5.549 1.00 78.88 99 ASP A N 1
ATOM 725 C CA . ASP A 1 99 ? 8.692 16.817 -4.286 1.00 78.88 99 ASP A CA 1
ATOM 726 C C . ASP A 1 99 ? 8.782 15.867 -3.082 1.00 78.88 99 ASP A C 1
ATOM 728 O O . ASP A 1 99 ? 7.808 15.238 -2.678 1.00 78.88 99 ASP A O 1
ATOM 732 N N . GLY A 1 100 ? 9.985 15.767 -2.508 1.00 82.25 100 GLY A N 1
ATOM 733 C CA . GLY A 1 100 ? 10.251 15.011 -1.282 1.00 82.25 100 GLY A CA 1
ATOM 734 C C . GLY A 1 100 ? 10.448 13.504 -1.464 1.00 82.25 100 GLY A C 1
ATOM 735 O O . GLY A 1 100 ? 10.588 12.804 -0.462 1.00 82.25 100 GLY A O 1
ATOM 736 N N . TRP A 1 101 ? 10.502 13.004 -2.702 1.00 86.00 101 TRP A N 1
ATOM 737 C CA . TRP A 1 101 ? 10.701 11.581 -2.984 1.00 86.00 101 TRP A CA 1
ATOM 738 C C . TRP A 1 101 ? 11.737 11.330 -4.093 1.00 86.00 101 TRP A C 1
ATOM 740 O O . TRP A 1 101 ? 11.976 12.168 -4.967 1.00 86.00 101 TRP A O 1
ATOM 750 N N . THR A 1 102 ? 12.382 10.164 -4.046 1.00 88.88 102 THR A N 1
ATOM 751 C CA . THR A 1 102 ? 13.336 9.670 -5.051 1.00 88.88 102 THR A CA 1
ATOM 752 C C . THR A 1 102 ? 13.036 8.212 -5.386 1.00 88.88 102 THR A C 1
ATOM 754 O O . THR A 1 102 ? 12.759 7.411 -4.499 1.00 88.88 102 THR A O 1
ATOM 757 N N . VAL A 1 103 ? 13.125 7.850 -6.665 1.00 89.25 103 VAL A N 1
ATOM 758 C CA . VAL A 1 103 ? 13.047 6.467 -7.148 1.00 89.25 103 VAL A CA 1
ATOM 759 C C . VAL A 1 103 ? 14.323 6.095 -7.895 1.00 89.25 103 VAL A C 1
ATOM 761 O O . VAL A 1 103 ? 14.865 6.904 -8.646 1.00 89.25 103 VAL A O 1
ATOM 764 N N . TRP A 1 104 ? 14.780 4.861 -7.716 1.00 91.44 104 TRP A N 1
ATOM 765 C CA . TRP A 1 104 ? 15.851 4.230 -8.479 1.00 91.44 104 TRP A CA 1
ATOM 766 C C . TRP A 1 104 ? 15.237 3.165 -9.377 1.00 91.44 104 TRP A C 1
ATOM 768 O O . TRP A 1 104 ? 14.448 2.344 -8.909 1.00 91.44 104 TRP A O 1
ATOM 778 N N . LEU A 1 105 ? 15.594 3.182 -10.654 1.00 88.50 105 LEU A N 1
ATOM 779 C CA . LEU A 1 105 ? 15.131 2.256 -11.679 1.00 88.50 105 LEU A CA 1
ATOM 780 C C . LEU A 1 105 ? 16.327 1.507 -12.259 1.00 88.50 105 LEU A C 1
ATOM 782 O O . LEU A 1 105 ? 17.390 2.098 -12.456 1.00 88.50 105 LEU A O 1
ATOM 786 N N . ASP A 1 106 ? 16.133 0.239 -12.597 1.00 87.50 106 ASP A N 1
ATOM 787 C CA . ASP A 1 106 ? 17.081 -0.512 -13.410 1.00 87.50 106 ASP A CA 1
ATOM 788 C C . ASP A 1 106 ? 17.165 0.123 -14.800 1.00 87.50 106 ASP A C 1
ATOM 790 O O . ASP A 1 106 ? 16.154 0.394 -15.455 1.00 87.50 106 ASP A O 1
ATOM 794 N N . ARG A 1 107 ? 18.381 0.399 -15.261 1.00 84.00 107 ARG A N 1
ATOM 795 C CA . ARG A 1 107 ? 18.602 1.109 -16.521 1.00 84.00 107 ARG A CA 1
ATOM 796 C C . ARG A 1 107 ? 18.212 0.288 -17.750 1.00 84.00 107 ARG A C 1
ATOM 798 O O . ARG A 1 107 ? 17.906 0.877 -18.787 1.00 84.00 107 ARG A O 1
ATOM 805 N N . VAL A 1 108 ? 18.292 -1.036 -17.669 1.00 84.19 108 VAL A N 1
ATOM 806 C CA . VAL A 1 108 ? 18.059 -1.949 -18.791 1.00 84.19 108 VAL A CA 1
ATOM 807 C C . VAL A 1 108 ? 16.576 -2.275 -18.908 1.00 84.19 108 VAL A C 1
ATOM 809 O O . VAL A 1 108 ? 16.014 -2.169 -19.997 1.00 84.19 108 VAL A O 1
ATOM 812 N N . THR A 1 109 ? 15.942 -2.662 -17.804 1.00 84.44 109 THR A N 1
ATOM 813 C CA . THR A 1 109 ? 14.541 -3.103 -17.781 1.00 84.44 109 THR A CA 1
ATOM 814 C C . THR A 1 109 ? 13.566 -1.956 -17.517 1.00 84.44 109 THR A C 1
ATOM 816 O O . THR A 1 109 ? 12.387 -2.071 -17.845 1.00 84.44 109 THR A O 1
ATOM 819 N N . GLY A 1 110 ? 14.031 -0.854 -16.920 1.00 82.88 110 GLY A N 1
ATOM 820 C CA . GLY A 1 110 ? 13.186 0.250 -16.466 1.00 82.88 110 GLY A CA 1
ATOM 821 C C . GLY A 1 110 ? 12.362 -0.068 -15.214 1.00 82.88 110 GLY A C 1
ATOM 822 O O . GLY A 1 110 ? 11.546 0.759 -14.807 1.00 82.88 110 GLY A O 1
ATOM 823 N N . THR A 1 111 ? 12.538 -1.244 -14.602 1.00 87.75 111 THR A N 1
ATOM 824 C CA . THR A 1 111 ? 11.787 -1.645 -13.404 1.00 87.75 111 THR A CA 1
ATOM 825 C C . THR A 1 111 ? 12.292 -0.902 -12.169 1.00 87.75 111 THR A C 1
ATOM 827 O O . THR A 1 111 ? 13.503 -0.702 -12.041 1.00 87.75 111 THR A O 1
ATOM 830 N N . PRO A 1 112 ? 11.418 -0.516 -11.226 1.00 89.31 112 PRO A N 1
ATOM 831 C CA . PRO A 1 112 ? 11.859 0.113 -9.993 1.00 89.31 112 PRO A CA 1
ATOM 832 C C . PRO A 1 112 ? 12.675 -0.846 -9.124 1.00 89.31 112 PRO A C 1
ATOM 834 O O . PRO A 1 112 ? 12.392 -2.034 -9.022 1.00 89.31 112 PRO A O 1
ATOM 837 N N . LEU A 1 113 ? 13.712 -0.303 -8.499 1.00 91.38 113 LEU A N 1
ATOM 838 C CA . LEU A 1 113 ? 14.601 -0.998 -7.572 1.00 91.38 113 LEU A CA 1
ATOM 839 C C . LEU A 1 113 ? 14.344 -0.526 -6.146 1.00 91.38 113 LEU A C 1
ATOM 841 O O . LEU A 1 113 ? 1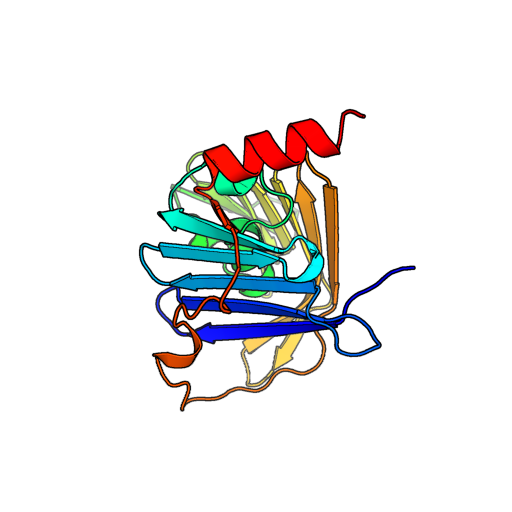4.215 -1.332 -5.227 1.00 91.38 113 LEU A O 1
ATOM 845 N N . ARG A 1 114 ? 14.227 0.794 -5.971 1.00 92.94 114 ARG A N 1
ATOM 846 C CA . ARG A 1 114 ? 14.019 1.433 -4.672 1.00 92.94 114 ARG A CA 1
ATOM 847 C C . ARG A 1 114 ? 13.199 2.707 -4.815 1.00 92.94 114 ARG A C 1
ATOM 849 O O . ARG A 1 114 ? 13.298 3.390 -5.830 1.00 92.94 114 ARG A O 1
ATOM 856 N N . TYR A 1 115 ? 12.431 3.044 -3.792 1.00 91.38 115 TYR A N 1
ATOM 857 C CA . TYR A 1 115 ? 11.737 4.315 -3.623 1.00 91.38 115 TYR A CA 1
ATOM 858 C C . TYR A 1 115 ? 11.968 4.817 -2.200 1.00 91.38 115 TYR A C 1
ATOM 860 O O . TYR A 1 115 ? 11.914 4.032 -1.255 1.00 91.38 115 TYR A O 1
ATOM 868 N N . GLU A 1 116 ? 12.228 6.110 -2.046 1.00 91.12 116 GLU A N 1
ATOM 869 C CA . GLU A 1 116 ? 12.395 6.767 -0.750 1.00 91.12 116 GLU A CA 1
ATOM 870 C C . GLU A 1 116 ? 11.595 8.072 -0.713 1.00 91.12 116 GLU A C 1
ATOM 872 O O . GLU A 1 116 ? 11.665 8.863 -1.654 1.00 91.12 116 GLU A O 1
ATOM 877 N N . ALA A 1 117 ? 10.852 8.305 0.372 1.00 87.44 117 ALA A N 1
ATOM 878 C CA . ALA A 1 117 ? 10.116 9.544 0.624 1.00 87.44 117 ALA A CA 1
ATOM 879 C C . ALA A 1 117 ? 10.089 9.850 2.128 1.00 87.44 117 ALA A C 1
ATOM 881 O O . ALA A 1 117 ? 9.382 9.194 2.892 1.00 87.44 117 ALA A O 1
ATOM 882 N N . GLY A 1 118 ? 10.879 10.832 2.571 1.00 87.88 118 GLY A N 1
ATOM 883 C CA . GLY A 1 118 ? 11.113 11.046 4.003 1.00 87.88 118 GLY A CA 1
ATOM 884 C C . GLY A 1 118 ? 11.696 9.788 4.659 1.00 87.88 118 GLY A C 1
ATOM 885 O O . GLY A 1 118 ? 12.743 9.308 4.232 1.00 87.88 118 GLY A O 1
ATOM 886 N N . ASP A 1 119 ? 10.995 9.244 5.656 1.00 88.12 119 ASP A N 1
ATOM 887 C CA . ASP A 1 119 ? 11.386 8.016 6.366 1.00 88.12 119 ASP A CA 1
ATOM 888 C C . ASP A 1 119 ? 10.783 6.727 5.768 1.00 88.12 119 ASP A C 1
ATOM 890 O O . ASP A 1 119 ? 10.983 5.638 6.307 1.00 88.12 119 ASP A O 1
ATOM 894 N N . LEU A 1 120 ? 10.019 6.828 4.675 1.00 87.31 120 LEU A N 1
ATOM 895 C CA . LEU A 1 120 ? 9.519 5.670 3.936 1.00 87.31 120 LEU A CA 1
ATOM 896 C C . LEU A 1 120 ? 10.594 5.175 2.967 1.00 87.31 120 LEU A C 1
ATOM 898 O O . LEU A 1 120 ? 11.055 5.942 2.119 1.00 87.31 120 LEU A O 1
ATOM 902 N N . ARG A 1 121 ? 10.912 3.880 3.016 1.00 92.88 121 ARG A N 1
ATOM 903 C CA . ARG A 1 121 ? 11.703 3.182 1.993 1.00 92.88 121 ARG A CA 1
ATOM 904 C C . ARG A 1 121 ? 10.945 1.970 1.472 1.00 92.88 121 ARG A C 1
ATOM 906 O O . ARG A 1 121 ? 10.425 1.177 2.247 1.00 92.88 121 ARG A O 1
ATOM 913 N N . ILE A 1 122 ? 10.921 1.803 0.155 1.00 92.19 122 ILE A N 1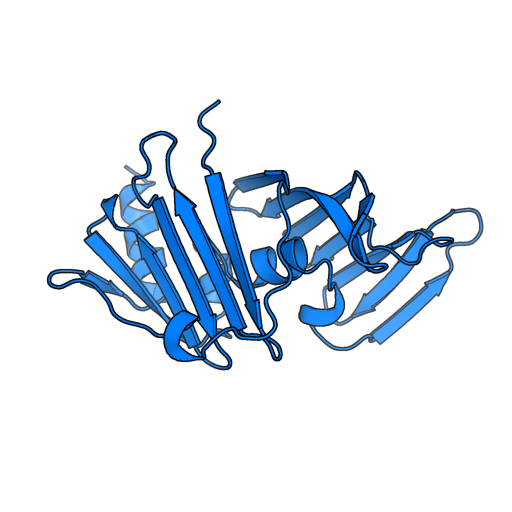
ATOM 914 C CA . ILE A 1 122 ? 10.380 0.622 -0.519 1.00 92.19 122 ILE A CA 1
ATOM 915 C C . ILE A 1 122 ? 11.465 0.044 -1.422 1.00 92.19 122 ILE A C 1
ATOM 917 O O . ILE A 1 122 ? 12.089 0.788 -2.175 1.00 92.19 122 ILE A O 1
ATOM 921 N N . THR A 1 123 ? 11.684 -1.266 -1.365 1.00 94.31 123 THR A N 1
ATOM 922 C CA . THR A 1 123 ? 12.643 -1.986 -2.213 1.00 94.31 123 THR A CA 1
ATOM 923 C C . THR A 1 123 ? 11.929 -3.107 -2.954 1.00 94.31 123 THR A C 1
ATOM 925 O O . THR A 1 123 ? 11.137 -3.832 -2.354 1.00 94.31 123 THR A O 1
ATOM 928 N N . TRP A 1 124 ? 12.228 -3.269 -4.243 1.00 93.69 124 TRP A N 1
ATOM 929 C CA . TRP A 1 124 ? 11.671 -4.320 -5.094 1.00 93.69 124 TRP A CA 1
ATOM 930 C C . TRP A 1 124 ? 12.765 -5.254 -5.596 1.00 93.69 124 TRP A C 1
ATOM 932 O O . TRP A 1 124 ? 13.792 -4.808 -6.106 1.00 93.69 124 TRP A O 1
ATOM 942 N N . ALA A 1 125 ? 12.519 -6.556 -5.503 1.00 93.06 125 ALA A N 1
ATOM 943 C CA . ALA A 1 125 ? 13.440 -7.585 -5.959 1.00 93.06 125 ALA A CA 1
ATOM 944 C C . ALA A 1 125 ? 12.701 -8.774 -6.595 1.00 93.06 125 ALA A C 1
ATOM 946 O O . ALA A 1 125 ? 11.472 -8.878 -6.569 1.00 93.06 125 ALA A O 1
ATOM 947 N N . GLU A 1 126 ? 13.489 -9.684 -7.176 1.00 92.25 126 GLU A N 1
ATOM 948 C CA . GLU A 1 126 ? 13.011 -10.937 -7.775 1.00 92.25 126 GLU A CA 1
ATOM 949 C C . GLU A 1 126 ? 11.927 -10.715 -8.846 1.00 92.25 126 GLU A C 1
ATOM 951 O O . GLU A 1 126 ? 10.829 -11.263 -8.792 1.00 92.25 126 GLU A O 1
ATOM 956 N N . TRP A 1 127 ? 12.231 -9.877 -9.834 1.00 89.50 127 TRP A N 1
ATOM 957 C CA . TRP A 1 127 ? 11.313 -9.566 -10.926 1.00 89.50 127 TRP A CA 1
ATOM 958 C C . TRP A 1 127 ? 11.063 -10.771 -11.841 1.00 89.50 127 TRP A C 1
ATOM 960 O O . TRP A 1 127 ? 11.996 -11.472 -12.236 1.00 89.50 127 TRP A O 1
ATOM 970 N N . ALA A 1 128 ? 9.801 -10.988 -12.214 1.00 87.62 128 ALA A N 1
ATOM 971 C CA . ALA A 1 128 ? 9.415 -11.975 -13.217 1.00 87.62 128 ALA A CA 1
ATOM 972 C C . ALA A 1 128 ? 8.270 -11.473 -14.099 1.00 87.62 128 ALA A C 1
ATOM 974 O O . ALA A 1 128 ? 7.354 -10.792 -13.636 1.00 87.62 128 ALA A O 1
ATOM 975 N N . ASP A 1 129 ? 8.281 -11.885 -15.364 1.00 83.00 129 ASP A N 1
ATOM 976 C CA . ASP A 1 129 ? 7.238 -11.508 -16.312 1.00 83.00 129 ASP A CA 1
ATOM 977 C C . ASP A 1 129 ? 5.964 -12.341 -16.119 1.00 83.00 129 ASP A C 1
ATOM 979 O O . ASP A 1 129 ? 5.978 -13.580 -16.088 1.00 83.00 129 ASP A O 1
ATOM 983 N N . ARG A 1 130 ? 4.822 -11.652 -16.032 1.00 80.25 130 ARG A N 1
ATOM 984 C CA . ARG A 1 130 ? 3.478 -12.243 -16.037 1.00 80.25 130 ARG A CA 1
ATOM 985 C C . ARG A 1 130 ? 2.594 -11.480 -17.013 1.00 80.25 130 ARG A C 1
ATOM 987 O O . ARG A 1 130 ? 2.313 -10.305 -16.807 1.00 80.25 130 ARG A O 1
ATOM 994 N N . TRP A 1 131 ? 2.128 -12.172 -18.055 1.00 81.50 131 TRP A N 1
ATOM 995 C CA . TRP A 1 131 ? 1.374 -11.568 -19.166 1.00 81.50 131 TRP A CA 1
ATOM 996 C C . TRP A 1 131 ? 2.108 -10.383 -19.806 1.00 81.50 131 TRP A C 1
ATOM 998 O O . TRP A 1 131 ? 1.501 -9.343 -20.043 1.00 81.50 131 TRP A O 1
ATOM 1008 N N . ASP A 1 132 ? 3.413 -10.546 -20.040 1.00 79.00 132 ASP A N 1
ATOM 1009 C CA . ASP A 1 132 ? 4.289 -9.528 -20.639 1.00 79.00 132 ASP A CA 1
ATOM 1010 C C . ASP A 1 132 ? 4.403 -8.231 -19.816 1.00 79.00 132 ASP A C 1
ATOM 1012 O O . ASP A 1 132 ? 4.769 -7.177 -20.332 1.00 79.00 132 ASP A O 1
ATOM 1016 N N . ILE A 1 133 ? 4.082 -8.310 -18.521 1.00 77.25 133 ILE A N 1
ATOM 1017 C CA . ILE A 1 133 ? 4.246 -7.229 -17.552 1.00 77.25 133 ILE A CA 1
ATOM 1018 C C . ILE A 1 133 ? 5.223 -7.723 -16.477 1.00 77.25 133 ILE A C 1
ATOM 1020 O O . ILE A 1 133 ? 4.985 -8.798 -15.914 1.00 77.25 133 ILE A O 1
ATOM 1024 N N . PRO A 1 134 ? 6.300 -6.980 -16.173 1.00 82.44 134 PRO A N 1
ATOM 1025 C CA . PRO A 1 134 ? 7.214 -7.342 -15.100 1.00 82.44 134 PRO A CA 1
ATOM 1026 C C . PRO A 1 134 ? 6.541 -7.114 -13.742 1.00 82.44 134 PRO A C 1
ATOM 1028 O O . PRO A 1 134 ? 5.965 -6.054 -13.496 1.00 82.44 134 PRO A O 1
ATOM 1031 N N . TRP A 1 135 ? 6.627 -8.104 -12.852 1.00 83.81 135 TRP A N 1
ATOM 1032 C CA . TRP A 1 135 ? 6.129 -8.020 -11.477 1.00 83.81 135 TRP A CA 1
ATOM 1033 C C . TRP A 1 135 ? 7.227 -8.384 -10.473 1.00 83.81 135 TRP A C 1
ATOM 1035 O O . TRP A 1 135 ? 7.924 -9.381 -10.685 1.00 83.81 135 TRP A O 1
ATOM 1045 N N . PRO A 1 136 ? 7.372 -7.637 -9.365 1.00 89.25 136 PRO A N 1
ATOM 1046 C CA . PRO A 1 136 ? 8.296 -7.997 -8.295 1.00 89.25 136 PRO A CA 1
ATOM 1047 C C . PRO A 1 136 ? 7.732 -9.181 -7.499 1.00 89.25 136 PRO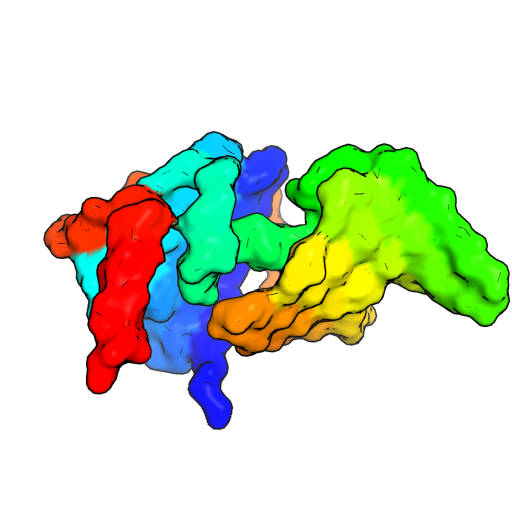 A C 1
ATOM 1049 O O . PRO A 1 136 ? 6.540 -9.216 -7.197 1.00 89.25 136 PRO A O 1
ATOM 1052 N N . HIS A 1 137 ? 8.561 -10.157 -7.134 1.00 88.50 137 HIS A N 1
ATOM 1053 C CA . HIS A 1 137 ? 8.142 -11.234 -6.229 1.00 88.50 137 HIS A CA 1
ATOM 1054 C C . HIS A 1 137 ? 8.452 -10.939 -4.765 1.00 88.50 137 HIS A C 1
ATOM 1056 O O . HIS A 1 137 ? 7.801 -11.516 -3.890 1.00 88.50 137 HIS A O 1
ATOM 1062 N N . ASP A 1 138 ? 9.385 -10.032 -4.492 1.00 91.12 138 ASP A N 1
ATOM 1063 C CA . ASP A 1 138 ? 9.775 -9.649 -3.142 1.00 91.12 138 ASP A CA 1
ATOM 1064 C C . ASP A 1 138 ? 9.762 -8.128 -3.011 1.00 91.12 138 ASP A C 1
ATOM 1066 O O . ASP A 1 138 ? 10.337 -7.413 -3.836 1.00 91.12 138 ASP A O 1
ATOM 1070 N N . ILE A 1 139 ? 9.057 -7.641 -1.995 1.00 91.31 139 ILE A N 1
ATOM 1071 C CA . ILE A 1 139 ? 8.899 -6.217 -1.724 1.00 91.31 139 ILE A CA 1
ATOM 1072 C C . ILE A 1 139 ? 9.155 -5.987 -0.243 1.00 91.31 139 ILE A C 1
ATOM 1074 O O . ILE A 1 139 ? 8.517 -6.616 0.601 1.00 91.31 139 ILE A O 1
ATOM 1078 N N . GLU A 1 140 ? 10.052 -5.069 0.080 1.00 91.88 140 GLU A N 1
ATOM 1079 C CA . GLU A 1 140 ? 10.329 -4.656 1.455 1.00 91.88 140 GLU A CA 1
ATOM 1080 C C . GLU A 1 140 ? 9.900 -3.197 1.628 1.00 91.88 140 GLU A C 1
ATOM 1082 O O . GLU A 1 140 ? 10.225 -2.353 0.798 1.00 91.88 140 GLU A O 1
ATOM 1087 N N . VAL A 1 141 ? 9.127 -2.917 2.676 1.00 89.25 141 VAL A N 1
ATOM 1088 C CA . VAL A 1 141 ? 8.617 -1.592 3.040 1.00 89.25 141 VAL A CA 1
ATOM 1089 C C . VAL A 1 141 ? 9.092 -1.282 4.453 1.00 89.25 141 VAL A C 1
ATOM 1091 O O . VAL A 1 141 ? 8.764 -1.999 5.397 1.00 89.25 141 VAL A O 1
ATOM 1094 N N . GLU A 1 142 ? 9.854 -0.210 4.601 1.00 89.69 142 GLU A N 1
ATOM 1095 C CA . GLU A 1 142 ? 10.343 0.316 5.872 1.00 89.69 142 GLU A CA 1
ATOM 1096 C C . GLU A 1 142 ? 9.677 1.668 6.137 1.00 89.69 142 GLU A C 1
ATOM 1098 O O . GLU A 1 142 ? 9.673 2.548 5.276 1.00 89.69 142 GLU A O 1
ATOM 1103 N N . THR A 1 143 ? 9.120 1.832 7.332 1.00 83.62 143 THR A N 1
ATOM 1104 C CA . THR A 1 143 ? 8.551 3.080 7.854 1.00 83.62 143 THR A CA 1
ATOM 1105 C C . THR A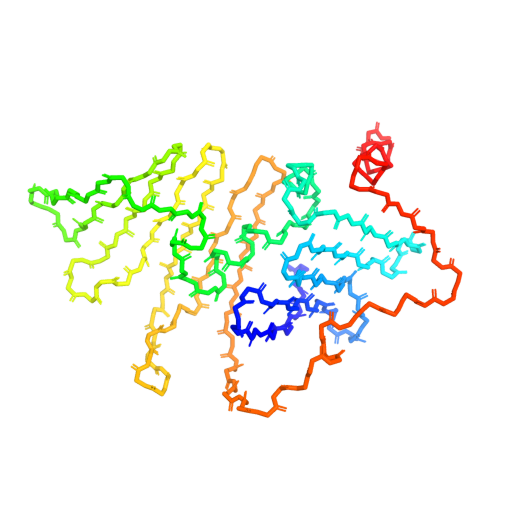 1 143 ? 9.099 3.327 9.265 1.00 83.62 143 THR A C 1
ATOM 1107 O O . THR A 1 143 ? 9.631 2.401 9.887 1.00 83.62 143 THR A O 1
ATOM 1110 N N . PRO A 1 144 ? 8.917 4.524 9.857 1.00 77.75 144 PRO A N 1
ATOM 1111 C CA . PRO A 1 144 ? 9.228 4.741 11.274 1.00 77.75 144 PRO A CA 1
ATOM 1112 C C . PRO A 1 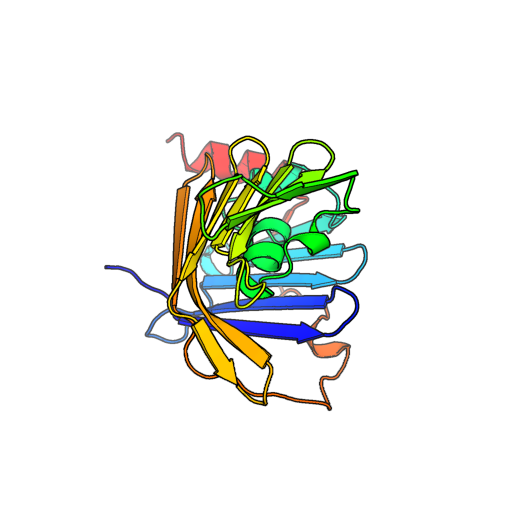144 ? 8.513 3.768 12.219 1.00 77.75 144 PRO A C 1
ATOM 1114 O O . PRO A 1 144 ? 9.020 3.453 13.294 1.00 77.75 144 PRO A O 1
ATOM 1117 N N . SER A 1 145 ? 7.323 3.308 11.822 1.00 72.38 145 SER A N 1
ATOM 1118 C CA . SER A 1 145 ? 6.474 2.413 12.606 1.00 72.38 145 SER A CA 1
ATOM 1119 C C . SER A 1 145 ? 6.822 0.931 12.444 1.00 72.38 145 SER A C 1
ATOM 1121 O O . SER A 1 145 ? 6.392 0.127 13.274 1.00 72.38 145 SER A O 1
ATOM 1123 N N . GLY A 1 146 ? 7.608 0.538 11.433 1.00 78.94 146 GLY A N 1
ATOM 1124 C CA . GLY A 1 146 ? 8.027 -0.853 11.294 1.00 78.94 146 GLY A CA 1
ATOM 1125 C C . GLY A 1 146 ? 8.613 -1.253 9.943 1.00 78.94 146 GLY A C 1
ATOM 1126 O O . GLY A 1 146 ? 8.933 -0.438 9.085 1.00 78.94 146 GLY A O 1
ATOM 1127 N N . HIS A 1 147 ? 8.760 -2.567 9.776 1.00 86.56 147 HIS A N 1
ATOM 1128 C CA . HIS A 1 147 ? 9.254 -3.196 8.556 1.00 86.56 147 HIS A CA 1
ATOM 1129 C C . HIS A 1 147 ? 8.287 -4.296 8.110 1.00 86.56 147 HIS A C 1
ATOM 1131 O O . HIS A 1 147 ? 7.939 -5.191 8.887 1.00 86.56 147 HIS A O 1
ATOM 1137 N N . LEU A 1 148 ? 7.873 -4.238 6.848 1.00 83.56 148 LEU A N 1
ATOM 1138 C CA . LEU A 1 148 ? 6.984 -5.189 6.198 1.00 83.56 148 LEU A CA 1
ATOM 1139 C C . LEU A 1 148 ? 7.694 -5.797 4.991 1.00 83.56 148 LEU A C 1
ATOM 1141 O O . LEU A 1 148 ? 8.103 -5.085 4.082 1.00 83.56 148 LEU A O 1
ATOM 1145 N N . ARG A 1 149 ? 7.745 -7.128 4.932 1.00 88.44 149 ARG A N 1
ATOM 1146 C CA . ARG A 1 149 ? 8.165 -7.858 3.734 1.00 88.44 149 ARG A CA 1
ATOM 1147 C C . ARG A 1 149 ? 6.986 -8.586 3.111 1.00 88.44 149 ARG A C 1
ATOM 1149 O O . ARG A 1 149 ? 6.341 -9.405 3.767 1.00 88.44 149 ARG A O 1
ATOM 1156 N N . VAL A 1 150 ? 6.732 -8.322 1.837 1.00 84.25 150 VAL A N 1
ATOM 1157 C CA . VAL A 1 150 ? 5.673 -8.937 1.041 1.00 84.25 150 VAL A CA 1
ATOM 1158 C C . VAL A 1 150 ? 6.297 -9.847 -0.004 1.00 84.25 150 VAL A C 1
ATOM 1160 O O . VAL A 1 150 ? 7.076 -9.406 -0.840 1.00 84.25 150 VAL A O 1
ATOM 1163 N N . ARG A 1 151 ? 5.891 -11.119 0.007 1.00 86.69 151 ARG A N 1
ATOM 1164 C CA . ARG A 1 151 ? 6.221 -12.066 -1.060 1.00 86.69 151 ARG A CA 1
ATOM 1165 C C . ARG A 1 151 ? 5.007 -12.295 -1.938 1.00 86.69 151 ARG A C 1
ATOM 1167 O O . ARG A 1 151 ? 4.021 -12.887 -1.491 1.00 86.69 151 ARG A O 1
ATOM 1174 N N . LEU A 1 152 ? 5.074 -11.827 -3.178 1.00 82.06 152 LEU A N 1
ATOM 1175 C CA . LEU A 1 152 ? 3.988 -11.987 -4.131 1.00 82.06 152 LEU A CA 1
ATOM 1176 C C . LEU A 1 152 ? 4.007 -13.399 -4.719 1.00 82.06 152 LEU A C 1
ATOM 1178 O O . LEU A 1 152 ? 4.999 -13.881 -5.264 1.00 82.06 152 LEU A O 1
ATOM 1182 N N . GLY A 1 153 ? 2.878 -14.084 -4.558 1.00 80.75 153 GLY A N 1
ATOM 1183 C CA . GLY A 1 153 ? 2.684 -15.450 -5.022 1.00 80.75 153 GLY A CA 1
ATOM 1184 C C . GLY A 1 153 ? 1.953 -15.499 -6.359 1.00 80.75 153 GLY A C 1
ATOM 1185 O O . GLY A 1 153 ? 2.497 -15.200 -7.420 1.00 80.75 153 GLY A O 1
ATOM 1186 N N . ARG A 1 154 ? 0.700 -15.954 -6.313 1.00 80.12 154 ARG A N 1
ATOM 1187 C CA . ARG A 1 154 ? -0.121 -16.177 -7.502 1.00 80.12 154 ARG A CA 1
ATOM 1188 C C . ARG A 1 154 ? -0.789 -14.884 -7.958 1.00 80.12 154 ARG A C 1
ATOM 1190 O O . ARG A 1 154 ? -1.591 -14.313 -7.227 1.00 80.12 154 ARG A O 1
ATOM 1197 N N . PHE A 1 155 ? -0.555 -14.521 -9.212 1.00 73.38 155 PHE A N 1
ATOM 1198 C CA . PHE A 1 155 ? -1.262 -13.440 -9.887 1.00 73.38 155 PHE A CA 1
ATOM 1199 C C . PHE A 1 155 ? -2.453 -13.995 -10.668 1.00 73.38 155 PHE A C 1
ATOM 1201 O O . PHE A 1 155 ? -2.364 -15.066 -11.275 1.00 73.38 155 PHE A O 1
ATOM 1208 N N . THR A 1 156 ? -3.562 -13.254 -10.689 1.00 77.56 156 THR A N 1
ATOM 1209 C CA . THR A 1 156 ? -4.686 -13.505 -11.605 1.00 77.56 156 THR A CA 1
ATOM 1210 C C . THR A 1 156 ? -5.116 -12.183 -12.226 1.00 77.56 156 THR A C 1
ATOM 1212 O O . THR A 1 156 ? -5.397 -11.235 -11.501 1.00 77.56 156 THR A O 1
ATOM 1215 N N . LEU A 1 157 ? -5.160 -12.116 -13.557 1.00 74.56 157 LEU A N 1
ATOM 1216 C CA . LEU A 1 157 ? -5.701 -10.967 -14.273 1.00 74.56 157 LEU A CA 1
ATOM 1217 C C . LEU A 1 157 ? -7.206 -11.175 -14.460 1.00 74.56 157 LEU A C 1
ATOM 1219 O O . LEU A 1 157 ? -7.616 -11.991 -15.285 1.00 74.56 157 LEU A O 1
ATOM 1223 N N . ASP A 1 158 ? -8.016 -10.438 -13.704 1.00 77.44 158 ASP A N 1
ATOM 1224 C CA . ASP A 1 158 ? -9.472 -10.428 -13.850 1.00 77.44 158 ASP A CA 1
ATOM 1225 C C . ASP A 1 158 ? -9.928 -9.104 -14.478 1.00 77.44 158 ASP A C 1
ATOM 1227 O O . ASP A 1 158 ? -9.765 -8.030 -13.904 1.00 77.44 158 ASP A O 1
ATOM 1231 N N . ARG A 1 159 ? -10.494 -9.181 -15.686 1.00 68.56 159 ARG A N 1
ATOM 1232 C CA . ARG A 1 159 ? -11.009 -8.016 -16.428 1.00 68.56 159 ARG A CA 1
ATOM 1233 C C . ARG A 1 159 ? -12.464 -7.680 -16.083 1.00 68.56 159 ARG A C 1
ATOM 1235 O O . ARG A 1 159 ? -13.030 -6.775 -16.685 1.00 68.56 159 ARG A O 1
ATOM 1242 N N . SER A 1 160 ? -13.074 -8.420 -15.160 1.00 78.25 160 SER A N 1
ATOM 1243 C CA . SER A 1 160 ? -14.490 -8.331 -14.794 1.00 78.25 160 SER A CA 1
ATOM 1244 C C . SER A 1 160 ? -14.725 -7.908 -13.342 1.00 78.25 160 SER A C 1
ATOM 1246 O O . SER A 1 160 ? -15.820 -8.110 -12.814 1.00 78.25 160 SER A O 1
ATOM 1248 N N . LEU A 1 161 ? -13.718 -7.295 -12.705 1.00 80.19 161 LEU A N 1
ATOM 1249 C CA . LEU A 1 161 ? -13.843 -6.758 -11.351 1.00 80.19 161 LEU A CA 1
ATOM 1250 C C . LEU A 1 161 ? -15.020 -5.786 -11.274 1.00 80.19 161 LEU A C 1
ATOM 1252 O O . LEU A 1 161 ? -15.080 -4.786 -11.991 1.00 80.19 161 LEU A O 1
ATOM 1256 N N . ARG A 1 162 ? -15.970 -6.110 -10.402 1.00 81.06 162 ARG A N 1
ATOM 1257 C CA . ARG A 1 162 ? -17.150 -5.288 -10.178 1.00 81.06 162 ARG A CA 1
ATOM 1258 C C . ARG A 1 162 ? -16.837 -4.184 -9.150 1.00 81.06 162 ARG A C 1
ATOM 1260 O O . ARG A 1 162 ? -16.042 -4.430 -8.242 1.00 81.06 162 ARG A O 1
ATOM 1267 N N . PRO A 1 163 ? -17.443 -2.987 -9.255 1.00 76.19 163 PRO A N 1
ATOM 1268 C CA . PRO A 1 163 ? -17.156 -1.871 -8.345 1.00 76.19 163 PRO A CA 1
ATOM 1269 C C . PRO A 1 163 ? -17.431 -2.162 -6.862 1.00 76.19 163 PRO A C 1
ATOM 1271 O O . PRO A 1 163 ? -16.733 -1.645 -5.996 1.00 76.19 163 PRO A O 1
ATOM 1274 N N . ASP A 1 164 ? -18.399 -3.030 -6.560 1.00 83.38 164 ASP A N 1
ATOM 1275 C CA . ASP A 1 164 ? -18.759 -3.453 -5.199 1.00 83.38 164 ASP A CA 1
ATOM 1276 C C . ASP A 1 164 ? -17.616 -4.170 -4.463 1.00 83.38 164 ASP A C 1
ATOM 1278 O O . ASP A 1 164 ? -17.599 -4.200 -3.235 1.00 83.38 164 ASP A O 1
ATOM 1282 N N . VAL A 1 165 ? -16.600 -4.667 -5.180 1.00 85.31 165 VAL A N 1
ATOM 1283 C CA . VAL A 1 165 ? -15.385 -5.233 -4.571 1.00 85.31 165 VAL A CA 1
ATOM 1284 C C . VAL A 1 165 ? -14.626 -4.203 -3.727 1.00 85.31 165 VAL A C 1
ATOM 1286 O O . VAL A 1 165 ? -13.952 -4.591 -2.770 1.00 85.31 165 VAL A O 1
ATOM 1289 N N . PHE A 1 166 ? -14.754 -2.913 -4.039 1.00 86.50 166 PHE A N 1
ATOM 1290 C CA . PHE A 1 166 ? -14.146 -1.805 -3.295 1.00 86.50 166 PHE A CA 1
ATOM 1291 C C . PHE A 1 166 ? -15.168 -1.057 -2.422 1.00 86.50 166 PHE A C 1
ATOM 1293 O O . PHE A 1 166 ? -14.874 0.013 -1.899 1.00 86.50 166 PHE A O 1
ATOM 1300 N N . GLY A 1 167 ? -16.373 -1.612 -2.260 1.00 83.50 167 GLY A N 1
ATOM 1301 C CA . GLY A 1 167 ? -17.405 -1.047 -1.400 1.00 83.50 167 GLY A CA 1
ATOM 1302 C C . GLY A 1 167 ? -17.053 -1.145 0.085 1.00 83.50 167 GLY A C 1
ATOM 1303 O O . GLY A 1 167 ? -16.335 -2.052 0.514 1.00 83.50 167 GLY A O 1
ATOM 1304 N N . PHE A 1 168 ? -17.587 -0.204 0.858 1.00 80.19 168 PHE A N 1
ATOM 1305 C CA . PHE A 1 168 ? -17.552 -0.203 2.315 1.00 80.19 168 PHE A CA 1
ATOM 1306 C C . PHE A 1 168 ? -18.837 -0.830 2.866 1.00 80.19 168 PHE A C 1
ATOM 1308 O O . PHE A 1 168 ? -19.927 -0.358 2.547 1.00 80.19 168 PHE A O 1
ATOM 1315 N N . ASP A 1 169 ? -18.705 -1.877 3.678 1.00 80.75 169 ASP A N 1
ATOM 1316 C CA . ASP A 1 169 ? -19.817 -2.525 4.383 1.00 80.75 169 ASP A CA 1
ATOM 1317 C C . ASP A 1 169 ? -19.299 -3.047 5.735 1.00 80.75 169 ASP A C 1
ATOM 1319 O O . ASP A 1 169 ? -18.808 -4.179 5.810 1.00 80.75 169 ASP A O 1
ATOM 1323 N N . PRO A 1 170 ? -19.249 -2.194 6.777 1.00 73.19 170 PRO A N 1
ATOM 1324 C CA . PRO A 1 170 ? -18.735 -2.593 8.077 1.00 73.19 170 PRO A CA 1
ATOM 1325 C C . PRO A 1 170 ? -19.708 -3.578 8.729 1.00 73.19 170 PRO A C 1
ATOM 1327 O O . PRO A 1 170 ? -20.923 -3.386 8.695 1.00 73.19 170 PRO A O 1
ATOM 1330 N N . GLU A 1 171 ? -19.174 -4.619 9.366 1.00 79.81 171 GLU A N 1
ATOM 1331 C CA . GLU A 1 171 ? -20.006 -5.540 10.143 1.00 79.81 171 GLU A CA 1
ATOM 1332 C C . GLU A 1 171 ? -20.738 -4.797 11.278 1.00 79.81 171 GLU A C 1
ATOM 1334 O O . GLU A 1 171 ? -20.243 -3.813 11.838 1.00 79.81 171 GLU A O 1
ATOM 1339 N N . GLU A 1 172 ? -21.930 -5.272 11.646 1.00 80.25 172 GLU A N 1
ATOM 1340 C CA . GLU A 1 172 ? -22.665 -4.707 12.778 1.00 80.25 172 GLU A CA 1
ATOM 1341 C C . GLU A 1 172 ? -21.834 -4.799 14.072 1.00 80.25 172 GLU A C 1
ATOM 1343 O O . GLU A 1 172 ? -21.201 -5.814 14.359 1.00 80.25 172 GLU A O 1
ATOM 1348 N N . GLY A 1 173 ? -21.851 -3.729 14.875 1.00 84.56 173 GLY A N 1
ATOM 1349 C CA . GLY A 1 173 ? -21.153 -3.671 16.165 1.00 84.56 173 GLY A CA 1
ATOM 1350 C C . GLY A 1 173 ? -19.709 -3.160 16.114 1.00 84.56 173 GLY A C 1
ATOM 1351 O O . GLY A 1 173 ? -19.090 -3.032 17.168 1.00 84.56 173 GLY A O 1
ATOM 1352 N N . ARG A 1 174 ? -19.177 -2.817 14.933 1.00 89.00 174 ARG A N 1
ATOM 1353 C CA . ARG A 1 174 ? -17.853 -2.184 14.801 1.00 89.00 174 ARG A CA 1
ATOM 1354 C C . ARG A 1 174 ? -17.852 -0.760 15.364 1.00 89.00 174 ARG A C 1
ATOM 1356 O O . ARG A 1 174 ? -18.754 0.031 15.085 1.00 89.00 174 ARG A O 1
ATOM 1363 N N . THR A 1 175 ? -16.804 -0.410 16.109 1.00 94.06 175 THR A N 1
ATOM 1364 C CA . THR A 1 175 ? -16.523 0.984 16.480 1.00 94.06 175 THR A CA 1
ATOM 1365 C C . THR A 1 175 ? -15.875 1.691 15.297 1.00 94.06 175 THR A C 1
ATOM 1367 O O . THR A 1 175 ? -14.843 1.244 14.801 1.00 94.06 175 THR A O 1
ATOM 1370 N N . ILE A 1 176 ? -16.471 2.790 14.838 1.00 94.31 176 ILE A N 1
ATOM 1371 C CA . ILE A 1 176 ? -15.954 3.551 13.698 1.00 94.31 176 ILE A CA 1
ATOM 1372 C C . ILE A 1 176 ? -15.101 4.712 14.210 1.00 94.31 176 ILE A C 1
ATOM 1374 O O . ILE A 1 176 ? -15.572 5.510 15.018 1.00 94.31 176 ILE A O 1
ATOM 1378 N N . PHE A 1 177 ? -13.871 4.808 13.710 1.00 94.69 177 PHE A N 1
ATOM 1379 C CA . PHE A 1 177 ? -12.933 5.892 13.987 1.00 94.69 177 PHE A CA 1
ATOM 1380 C C . PHE A 1 177 ? -12.573 6.656 12.713 1.00 94.69 177 PHE A C 1
ATOM 1382 O O . PHE A 1 177 ? -12.471 6.086 11.628 1.00 94.69 177 PHE A O 1
ATOM 1389 N N . THR A 1 178 ? -12.288 7.942 12.861 1.00 94.25 178 THR A N 1
ATOM 1390 C CA . THR A 1 178 ? -11.467 8.695 11.903 1.00 94.25 178 THR A CA 1
ATOM 1391 C C . THR A 1 178 ? -9.984 8.296 12.034 1.00 94.25 178 THR A C 1
ATOM 1393 O O . THR A 1 178 ? -9.589 7.769 13.081 1.00 94.25 178 THR A O 1
ATOM 1396 N N . PRO A 1 179 ? -9.113 8.570 11.040 1.00 91.56 179 PRO A N 1
ATOM 1397 C CA . PRO A 1 179 ? -7.680 8.270 11.144 1.00 91.56 179 PRO A CA 1
ATOM 1398 C C . PRO A 1 179 ? -7.018 8.859 12.400 1.00 91.56 179 PRO A C 1
ATOM 1400 O O . PRO A 1 179 ? -6.243 8.186 13.079 1.00 91.56 179 PRO A O 1
ATOM 1403 N N . SER A 1 180 ? -7.381 10.091 12.769 1.00 91.94 180 SER A N 1
ATOM 1404 C CA . SER A 1 180 ? -6.866 10.771 13.968 1.00 91.94 180 SER A CA 1
ATOM 1405 C C . SER A 1 180 ? -7.305 10.112 15.280 1.00 91.94 180 SER A C 1
ATOM 1407 O O . SER A 1 180 ? -6.504 9.977 16.213 1.00 91.94 180 SER A O 1
ATOM 1409 N N . GLU A 1 181 ? -8.562 9.675 15.365 1.00 94.88 181 GLU A N 1
ATOM 1410 C CA . GLU A 1 181 ? -9.064 8.940 16.532 1.00 94.88 181 GLU A CA 1
ATOM 1411 C C . GLU A 1 181 ? -8.390 7.571 16.642 1.00 94.88 181 GLU A C 1
ATOM 1413 O O . GLU A 1 181 ? -7.935 7.196 17.721 1.00 94.88 181 GLU A O 1
ATOM 1418 N N . ALA A 1 182 ? -8.235 6.867 15.517 1.00 91.00 182 ALA A N 1
ATOM 1419 C CA . ALA A 1 182 ? -7.568 5.572 15.468 1.00 91.00 182 ALA A CA 1
ATOM 1420 C C . ALA A 1 182 ? -6.095 5.664 15.896 1.00 91.00 182 ALA A C 1
ATOM 1422 O O . ALA A 1 182 ? -5.630 4.852 16.696 1.00 91.00 182 ALA A O 1
ATOM 1423 N N . LYS A 1 183 ? -5.369 6.691 15.430 1.00 89.06 183 LYS A N 1
ATOM 1424 C CA . LYS A 1 183 ? -3.995 6.979 15.871 1.00 89.06 183 LYS A CA 1
ATOM 1425 C C . LYS A 1 183 ? -3.917 7.133 17.390 1.00 89.06 183 LYS A C 1
ATOM 1427 O O . LYS A 1 183 ? -3.047 6.540 18.027 1.00 89.06 183 LYS A O 1
ATOM 1432 N N . SER A 1 184 ? -4.827 7.919 17.964 1.00 90.94 184 SER A N 1
ATOM 1433 C CA . SER A 1 184 ? -4.863 8.168 19.410 1.00 90.94 184 SER A CA 1
ATOM 1434 C C . SER A 1 184 ? -5.159 6.877 20.181 1.00 90.94 184 SER A C 1
ATOM 1436 O O . SER A 1 184 ? -4.441 6.535 21.117 1.00 90.94 184 SER A O 1
ATOM 1438 N N . TRP A 1 185 ? -6.140 6.103 19.711 1.00 91.31 185 TRP A N 1
ATOM 1439 C CA . TRP A 1 185 ? -6.515 4.807 20.275 1.00 91.31 185 TRP A CA 1
ATOM 1440 C C . TRP A 1 185 ? -5.355 3.794 20.278 1.00 91.31 185 TRP A C 1
ATOM 1442 O O . TRP A 1 185 ? -5.114 3.117 21.281 1.00 91.31 185 TRP A O 1
ATOM 1452 N N . TRP A 1 186 ? -4.587 3.703 19.184 1.00 86.56 186 TRP A N 1
ATOM 1453 C CA . TRP A 1 186 ? -3.418 2.815 19.114 1.00 86.56 186 TRP A CA 1
ATOM 1454 C C . TRP A 1 186 ? -2.270 3.274 20.016 1.00 86.56 186 TRP A C 1
ATOM 1456 O O . TRP A 1 186 ? -1.602 2.430 20.623 1.00 86.56 186 TRP A O 1
ATOM 1466 N N . ALA A 1 187 ? -2.040 4.586 20.120 1.00 85.56 187 ALA A N 1
ATOM 1467 C CA . ALA A 1 187 ? -1.006 5.143 20.988 1.00 85.56 187 ALA A CA 1
ATOM 1468 C C . ALA A 1 187 ? -1.261 4.802 22.466 1.00 85.56 187 ALA A C 1
ATOM 1470 O O . ALA A 1 187 ? -0.334 4.407 23.173 1.00 85.56 187 ALA A O 1
ATOM 1471 N N . GLU A 1 188 ? -2.518 4.871 22.915 1.00 87.81 188 GLU A N 1
ATOM 1472 C CA . GLU A 1 188 ? -2.915 4.511 24.282 1.00 87.81 188 GLU A CA 1
ATOM 1473 C C . GLU A 1 188 ? -2.682 3.026 24.599 1.00 87.81 188 GLU A C 1
ATOM 1475 O O . GLU A 1 188 ? -2.243 2.691 25.697 1.00 87.81 188 GLU A O 1
ATOM 1480 N N . ARG A 1 189 ? -2.923 2.125 23.638 1.00 80.50 189 ARG A N 1
ATOM 1481 C CA . ARG A 1 189 ? -2.718 0.675 23.819 1.00 80.50 189 ARG A CA 1
ATOM 1482 C C . ARG A 1 189 ? -1.261 0.232 23.750 1.00 80.50 189 ARG A C 1
ATOM 1484 O O . ARG A 1 189 ? -0.916 -0.775 24.357 1.00 80.50 189 ARG A O 1
ATOM 1491 N N . SER A 1 190 ? -0.430 0.936 22.986 1.00 68.81 190 SER A N 1
ATOM 1492 C CA . SER A 1 190 ? 0.970 0.546 22.753 1.00 68.81 190 SER A CA 1
ATOM 1493 C C . SER A 1 190 ? 1.931 1.098 23.814 1.00 68.81 190 SER A C 1
ATOM 1495 O O . SER A 1 190 ? 3.073 0.653 23.897 1.00 68.81 190 SER A O 1
ATOM 1497 N N . GLY A 1 191 ? 1.486 2.087 24.598 1.00 57.03 191 GLY A N 1
ATOM 1498 C CA . GLY A 1 191 ? 2.260 2.742 25.658 1.00 57.03 191 GLY A CA 1
ATOM 1499 C C . GLY A 1 191 ? 2.040 2.199 27.077 1.00 57.03 191 GLY A C 1
ATOM 1500 O O . GLY A 1 191 ? 2.534 2.820 28.020 1.00 57.03 191 GLY A O 1
ATOM 1501 N N . GLY A 1 192 ? 1.297 1.097 27.241 1.00 41.06 192 GLY A N 1
ATOM 1502 C CA . GLY A 1 192 ? 1.068 0.401 28.519 1.00 41.06 192 GLY A CA 1
ATOM 1503 C C . GLY A 1 192 ? 1.771 -0.947 28.581 1.00 41.06 192 GLY A C 1
ATOM 1504 O O . GLY A 1 192 ? 2.214 -1.311 29.694 1.00 41.06 192 GLY A O 1
#

Foldseek 3Di:
DQDWDWDWDDDPPPWIWIWTAGPVRHTQWIWIDDDQKIKIDGVVVLAMAIDGLPPPLLLLDPHHDQLCCCQFVLPVCSVHDWPDKDDDPPDQWIWTDDDQKIWIARNPPRGTAWIDGPQWIKGFDDWDDDPNDIGGQWMWIGHPSGIDIHGDDDDDDDPPDDPCVRDDDDDPRGDYHYSVRNSVVVVVVVVD